Protein AF-A0ABD5B190-F1 (afdb_monomer_lite)

Sequence (189 aa):
MKFKEIFVFFLIGIIVLAGGLYLYSSWKMKQEVQDVTTGSLLFRKVSGFSGSQGRKTYYTAYRVDKIAGDTIFVNPINEVMAVPYSVLEEESYSLLKKEGRKAVITPLASDRAFFEKNISNKEQAEKMFPELKKSPFYYFKGETEKVMKKDLITEQVIRRWTNEPSVNNNFSNTYYPEGNFQSIDAFIK

pLDDT: mean 71.78, std 18.4, range [26.94, 90.25]

Organism: Elizabethkingia miricola (NCBI:txid172045)

Radius of gyration: 19.89 Å; chains: 1; bounding box: 40×36×73 Å

Structure (mmCIF, N/CA/C/O backbone):
data_AF-A0ABD5B190-F1
#
_entry.id   AF-A0ABD5B190-F1
#
loop_
_atom_site.group_PDB
_atom_site.id
_atom_site.type_symbol
_atom_site.label_atom_id
_atom_site.label_alt_id
_atom_site.label_comp_id
_atom_site.label_asym_id
_atom_site.label_entity_id
_atom_site.label_seq_id
_atom_site.pdbx_PDB_ins_code
_atom_site.Cartn_x
_atom_site.Cartn_y
_atom_site.Cartn_z
_atom_site.occupancy
_atom_site.B_iso_or_equiv
_atom_site.auth_seq_id
_atom_site.auth_comp_id
_atom_site.auth_asym_id
_atom_site.auth_atom_id
_atom_site.pdbx_PDB_model_num
ATOM 1 N N . MET A 1 1 ? 2.567 -2.330 52.443 1.00 59.25 1 MET A N 1
ATOM 2 C CA . MET A 1 1 ? 2.408 -3.307 51.345 1.00 59.25 1 MET A CA 1
ATOM 3 C C . MET A 1 1 ? 3.684 -4.115 51.227 1.00 59.25 1 MET A C 1
ATOM 5 O O . MET A 1 1 ? 4.759 -3.528 51.158 1.00 59.25 1 MET A O 1
ATOM 9 N N . LYS A 1 2 ? 3.590 -5.443 51.277 1.00 80.44 2 LYS A N 1
ATOM 10 C CA . LYS A 1 2 ? 4.737 -6.341 51.087 1.00 80.44 2 LYS A CA 1
ATOM 11 C C . LYS A 1 2 ? 5.185 -6.270 49.621 1.00 80.44 2 LYS A C 1
ATOM 13 O O . LYS A 1 2 ? 4.358 -6.105 48.733 1.00 80.44 2 LYS A O 1
ATOM 18 N N . PHE A 1 3 ? 6.479 -6.445 49.348 1.00 78.88 3 PHE A N 1
ATOM 19 C CA . PHE A 1 3 ? 7.051 -6.393 47.988 1.00 78.88 3 PHE A CA 1
ATOM 20 C C . PHE A 1 3 ? 6.298 -7.279 46.970 1.00 78.88 3 PHE A C 1
ATOM 22 O O . PHE A 1 3 ? 6.114 -6.899 45.817 1.00 78.88 3 PHE A O 1
ATOM 29 N N . LYS A 1 4 ? 5.773 -8.425 47.425 1.00 75.88 4 LYS A N 1
ATOM 30 C CA . LYS A 1 4 ? 4.942 -9.339 46.623 1.00 75.88 4 LYS A CA 1
ATOM 31 C C . LYS A 1 4 ? 3.625 -8.710 46.151 1.00 75.88 4 LYS A C 1
ATOM 33 O O . LYS A 1 4 ? 3.206 -8.966 45.032 1.00 75.88 4 LYS A O 1
ATOM 38 N N . GLU A 1 5 ? 2.992 -7.876 46.972 1.00 79.50 5 GLU A N 1
ATOM 39 C CA . GLU A 1 5 ? 1.738 -7.192 46.629 1.00 79.50 5 GLU A CA 1
ATOM 40 C C . GLU A 1 5 ? 1.995 -6.113 45.567 1.00 79.50 5 GLU A C 1
ATOM 42 O O . GLU A 1 5 ? 1.275 -6.052 44.577 1.00 79.50 5 GLU A O 1
ATOM 47 N N . ILE A 1 6 ? 3.076 -5.333 45.710 1.00 82.81 6 ILE A N 1
ATOM 48 C CA . ILE A 1 6 ? 3.499 -4.327 44.714 1.00 82.81 6 ILE A CA 1
ATOM 49 C C . ILE A 1 6 ? 3.755 -4.985 43.352 1.00 82.81 6 ILE A C 1
ATOM 51 O O . ILE A 1 6 ? 3.286 -4.486 42.331 1.00 82.81 6 ILE A O 1
ATOM 55 N N . PHE A 1 7 ? 4.450 -6.126 43.336 1.00 84.56 7 PHE A N 1
ATOM 56 C CA . PHE A 1 7 ? 4.740 -6.861 42.104 1.00 84.56 7 PHE A CA 1
ATOM 57 C C . PHE A 1 7 ? 3.467 -7.366 41.407 1.00 84.56 7 PHE A C 1
ATOM 59 O O . PHE A 1 7 ? 3.339 -7.234 40.191 1.00 84.56 7 PHE A O 1
ATOM 66 N N . VAL A 1 8 ? 2.498 -7.889 42.167 1.00 85.81 8 VAL A N 1
ATOM 67 C CA . VAL A 1 8 ? 1.215 -8.359 41.617 1.00 85.81 8 VAL A CA 1
ATOM 68 C C . VAL A 1 8 ? 0.402 -7.203 41.033 1.00 85.81 8 VAL A C 1
ATOM 70 O O . VAL A 1 8 ? -0.084 -7.318 39.909 1.00 85.81 8 VAL A O 1
ATOM 73 N N . PHE A 1 9 ? 0.296 -6.070 41.736 1.00 85.19 9 PHE A N 1
ATOM 74 C CA . PHE A 1 9 ? -0.402 -4.892 41.206 1.00 85.19 9 PHE A CA 1
ATOM 75 C C . PHE A 1 9 ? 0.269 -4.337 39.945 1.00 85.19 9 PHE A C 1
ATOM 77 O O . PHE A 1 9 ? -0.422 -3.966 38.997 1.00 85.19 9 PHE A O 1
ATOM 84 N N . PHE A 1 10 ? 1.603 -4.335 39.897 1.00 87.06 10 PHE A N 1
ATOM 85 C CA . PHE A 1 10 ? 2.349 -3.907 38.715 1.00 87.06 10 PHE A CA 1
ATOM 86 C C . PHE A 1 10 ? 2.108 -4.836 37.516 1.00 87.06 10 PHE A C 1
ATOM 88 O O . PHE A 1 10 ? 1.855 -4.365 36.408 1.00 87.06 10 PHE A O 1
ATOM 95 N N . LEU A 1 11 ? 2.100 -6.155 37.740 1.00 88.06 11 LEU A N 1
ATOM 96 C CA . LEU A 1 11 ? 1.824 -7.145 36.698 1.00 88.06 11 LEU A CA 1
ATOM 97 C C . LEU A 1 11 ? 0.395 -7.015 36.147 1.00 88.06 11 LEU A C 1
ATOM 99 O O . LEU A 1 11 ? 0.202 -7.026 34.933 1.00 88.06 11 LEU A O 1
ATOM 103 N N . ILE A 1 12 ? -0.599 -6.831 37.024 1.00 86.00 12 ILE A N 1
ATOM 104 C CA . ILE A 1 12 ? -1.992 -6.582 36.619 1.00 86.00 12 ILE A CA 1
ATOM 105 C C . ILE A 1 12 ? -2.084 -5.290 35.799 1.00 86.00 12 ILE A C 1
ATOM 107 O O . ILE A 1 12 ? -2.723 -5.282 34.749 1.00 86.00 12 ILE A O 1
ATOM 111 N N . GLY A 1 13 ? -1.400 -4.224 36.228 1.00 82.06 13 GLY A N 1
ATOM 112 C CA . GLY A 1 13 ? -1.335 -2.963 35.486 1.00 82.06 13 GLY A CA 1
ATOM 113 C C . GLY A 1 13 ? -0.798 -3.137 34.062 1.00 82.06 13 GLY A C 1
ATOM 114 O O . GLY A 1 13 ? -1.397 -2.625 33.117 1.00 82.06 13 GLY A O 1
ATOM 115 N N . ILE A 1 14 ? 0.273 -3.920 33.886 1.00 84.75 14 ILE A N 1
ATOM 116 C CA . ILE A 1 14 ? 0.832 -4.242 32.561 1.00 84.75 14 ILE A CA 1
ATOM 117 C C . ILE A 1 14 ? -0.173 -5.023 31.709 1.00 84.75 14 ILE A C 1
ATOM 119 O O . ILE A 1 14 ? -0.353 -4.696 30.538 1.00 84.75 14 ILE A O 1
ATOM 123 N N . ILE A 1 15 ? -0.841 -6.033 32.277 1.00 81.94 15 ILE A N 1
ATOM 124 C CA . ILE A 1 15 ? -1.815 -6.859 31.545 1.00 81.94 15 ILE A CA 1
ATOM 125 C C . ILE A 1 15 ? -2.997 -6.007 31.066 1.00 81.94 15 ILE A C 1
ATOM 127 O O . ILE A 1 15 ? -3.402 -6.118 29.909 1.00 81.94 15 ILE A O 1
ATOM 131 N N . VAL A 1 16 ? -3.523 -5.127 31.922 1.00 82.56 16 VAL A N 1
ATOM 132 C CA . VAL A 1 16 ? -4.632 -4.227 31.570 1.00 82.56 16 VAL A CA 1
ATOM 133 C C . VAL A 1 16 ? -4.209 -3.227 30.493 1.00 82.56 16 VAL A C 1
ATOM 135 O O . VAL A 1 16 ? -4.951 -3.027 29.533 1.00 82.56 16 VAL A O 1
ATOM 138 N N . LEU A 1 17 ? -3.011 -2.642 30.598 1.00 80.62 17 LEU A N 1
ATOM 139 C CA . LEU A 1 17 ? -2.476 -1.736 29.576 1.00 80.62 17 LEU A CA 1
ATOM 140 C C . LEU A 1 17 ? -2.274 -2.446 28.233 1.00 80.62 17 LEU A C 1
ATOM 142 O O . LEU A 1 17 ? -2.708 -1.938 27.202 1.00 80.62 17 LEU A O 1
ATOM 146 N N . ALA A 1 18 ? -1.665 -3.632 28.239 1.00 74.94 18 ALA A N 1
ATOM 147 C CA . ALA A 1 18 ? -1.437 -4.416 27.029 1.00 74.94 18 ALA A CA 1
ATOM 148 C C . ALA A 1 18 ? -2.760 -4.844 26.371 1.00 74.94 18 ALA A C 1
ATOM 150 O O . ALA A 1 18 ? -2.930 -4.680 25.162 1.00 74.94 18 ALA A O 1
ATOM 151 N N . GLY A 1 19 ? -3.722 -5.327 27.164 1.00 73.94 19 GLY A N 1
ATOM 152 C CA . GLY A 1 19 ? -5.056 -5.690 26.684 1.00 73.94 19 GLY A CA 1
ATOM 153 C C . GLY A 1 19 ? -5.837 -4.488 26.149 1.00 73.94 19 GLY A C 1
ATOM 154 O O . GLY A 1 19 ? -6.443 -4.572 25.082 1.00 73.94 19 GLY A O 1
ATOM 155 N N . GLY A 1 20 ? -5.772 -3.346 26.839 1.00 76.56 20 GLY A N 1
ATOM 156 C CA . GLY A 1 20 ? -6.398 -2.098 26.405 1.00 76.56 20 GLY A CA 1
ATOM 157 C C . GLY A 1 20 ? -5.836 -1.585 25.078 1.00 76.56 20 GLY A C 1
ATOM 158 O O . GLY A 1 20 ? -6.603 -1.229 24.184 1.00 76.56 20 GLY A O 1
ATOM 159 N N . LEU A 1 21 ? -4.509 -1.616 24.907 1.00 74.94 21 LEU A N 1
ATOM 160 C CA . LEU A 1 21 ? -3.848 -1.237 23.653 1.00 74.94 21 LEU A CA 1
ATOM 161 C C . LEU A 1 21 ? -4.237 -2.161 22.492 1.00 74.94 21 LEU A C 1
ATOM 163 O O . LEU A 1 21 ? -4.495 -1.679 21.388 1.00 74.94 21 LEU A O 1
ATOM 167 N N . TYR A 1 22 ? -4.329 -3.470 22.740 1.00 72.62 22 TYR A N 1
ATOM 168 C CA . TYR A 1 22 ? -4.758 -4.438 21.730 1.00 72.62 22 TYR A CA 1
ATOM 169 C C . TYR A 1 22 ? -6.206 -4.197 21.277 1.00 72.62 22 TYR A C 1
ATOM 171 O O . TYR A 1 22 ? -6.480 -4.095 20.078 1.00 72.62 22 TYR A O 1
ATOM 179 N N . LEU A 1 23 ? -7.130 -4.044 22.232 1.00 75.44 23 LEU A N 1
ATOM 180 C CA . LEU A 1 23 ? -8.540 -3.771 21.941 1.00 75.44 23 LEU A CA 1
ATOM 181 C C . LEU A 1 23 ? -8.718 -2.451 21.185 1.00 75.44 23 LEU A C 1
ATOM 183 O O . LEU A 1 23 ? -9.492 -2.396 20.229 1.00 75.44 23 LEU A O 1
ATOM 187 N N . TYR A 1 24 ? -7.968 -1.416 21.569 1.00 75.00 24 TYR A N 1
ATOM 188 C CA . TYR A 1 24 ? -7.973 -0.130 20.879 1.00 75.00 24 TYR A CA 1
ATOM 189 C C . TYR A 1 24 ? -7.482 -0.251 19.430 1.00 75.00 24 TYR A C 1
ATOM 191 O O . TYR A 1 24 ? -8.145 0.245 18.521 1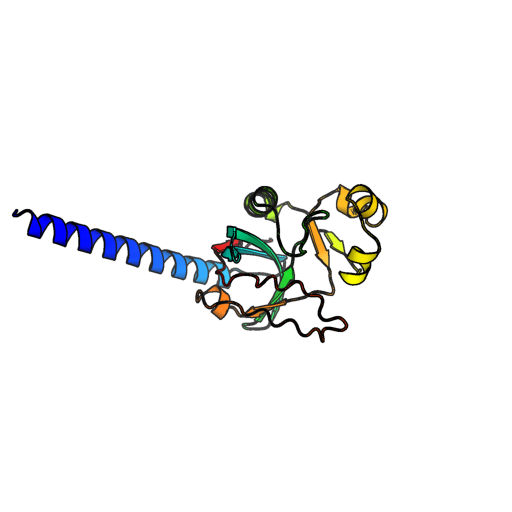.00 75.00 24 TYR A O 1
ATOM 199 N N . SER A 1 25 ? -6.363 -0.948 19.201 1.00 71.44 25 SER A N 1
ATOM 200 C CA . SER A 1 25 ? -5.816 -1.179 17.856 1.00 71.44 25 SER A CA 1
ATOM 201 C C . SER A 1 25 ? -6.820 -1.901 16.950 1.00 71.44 25 SER A C 1
ATOM 203 O O . SER A 1 25 ? -7.119 -1.438 15.847 1.00 71.44 25 SER A O 1
ATOM 205 N N . SER A 1 26 ? -7.421 -2.990 17.445 1.00 72.06 26 SER A N 1
ATOM 206 C CA . SER A 1 26 ? -8.427 -3.751 16.693 1.00 72.06 26 SER A CA 1
ATOM 207 C C . SER A 1 26 ? -9.685 -2.923 16.407 1.00 72.06 26 SER A C 1
ATOM 209 O O . SER A 1 26 ? -10.213 -2.960 15.295 1.00 72.06 26 SER A O 1
ATOM 211 N N . TRP A 1 27 ? -10.163 -2.146 17.385 1.00 80.12 27 TRP A N 1
ATOM 212 C CA . TRP A 1 27 ? -11.310 -1.257 17.201 1.00 80.12 27 TRP A CA 1
ATOM 213 C C . TRP A 1 27 ? -11.034 -0.165 16.161 1.00 80.12 27 TRP A C 1
ATOM 215 O O . TRP A 1 27 ? -11.850 0.034 15.261 1.00 80.12 27 TRP A O 1
ATOM 225 N N . LYS A 1 28 ? -9.866 0.482 16.228 1.00 78.00 28 LYS A N 1
ATOM 226 C CA . LYS A 1 28 ? -9.463 1.510 15.264 1.00 78.00 28 LYS A CA 1
ATOM 227 C C . LYS A 1 28 ? -9.390 0.946 13.847 1.00 78.00 28 LYS A C 1
ATOM 229 O O . LYS A 1 28 ? -9.953 1.533 12.933 1.00 78.00 28 LYS A O 1
ATOM 234 N N . MET A 1 29 ? -8.779 -0.228 13.672 1.00 73.75 29 MET A N 1
ATOM 235 C CA . MET A 1 29 ? -8.701 -0.892 12.368 1.00 73.75 29 MET A CA 1
ATOM 236 C C . MET A 1 29 ? -10.090 -1.245 11.819 1.00 73.75 29 MET A C 1
ATOM 238 O O . MET A 1 29 ? -10.343 -1.071 10.632 1.00 73.75 29 MET A O 1
ATOM 242 N N . LYS A 1 30 ? -11.029 -1.683 12.671 1.00 79.75 30 LYS A N 1
ATOM 243 C CA . LYS A 1 30 ? -12.424 -1.904 12.249 1.00 79.75 30 LYS A CA 1
ATOM 244 C C . LYS A 1 30 ? -13.070 -0.634 11.705 1.00 79.75 30 LYS A C 1
ATOM 246 O O . LYS A 1 30 ? -13.775 -0.728 10.705 1.00 79.75 30 LYS A O 1
ATOM 251 N N . GLN A 1 31 ? -12.837 0.514 12.342 1.00 80.00 31 GLN A N 1
ATOM 252 C CA . GLN A 1 31 ? -13.329 1.795 11.833 1.00 80.00 31 GLN A CA 1
ATOM 253 C C . GLN A 1 31 ? -12.662 2.153 10.503 1.00 80.00 31 GLN A C 1
ATOM 255 O O . GLN A 1 31 ? -13.358 2.392 9.523 1.00 80.00 31 GLN A O 1
ATOM 260 N N . GLU A 1 32 ? -11.331 2.081 10.429 1.00 81.31 32 GLU A N 1
ATOM 261 C CA . GLU A 1 32 ? -10.605 2.417 9.200 1.00 81.31 32 GLU A CA 1
ATOM 262 C C . GLU A 1 32 ? -11.031 1.528 8.016 1.00 81.31 32 GLU A C 1
ATOM 264 O O . GLU A 1 32 ? -11.197 2.034 6.912 1.00 81.31 32 GLU A O 1
ATOM 269 N N . VAL A 1 33 ? -11.279 0.225 8.229 1.00 82.00 33 VAL A N 1
ATOM 270 C CA . VAL A 1 33 ? -11.774 -0.706 7.192 1.00 82.00 33 VAL A CA 1
ATOM 271 C C . VAL A 1 33 ? -13.176 -0.341 6.692 1.00 82.00 33 VAL A C 1
ATOM 273 O O . VAL A 1 33 ? -13.477 -0.568 5.518 1.00 82.00 33 VAL A O 1
ATOM 276 N N . GLN A 1 34 ? -14.045 0.185 7.561 1.00 80.88 34 GLN A N 1
ATOM 277 C CA . GLN A 1 34 ? -15.388 0.627 7.166 1.00 80.88 34 GLN A CA 1
ATOM 278 C C . GLN A 1 34 ? -15.337 1.865 6.268 1.00 80.88 34 GLN A C 1
ATOM 280 O O . GLN A 1 34 ? -16.124 1.955 5.328 1.00 80.88 34 GLN A O 1
ATOM 285 N N . ASP A 1 35 ? -14.372 2.749 6.514 1.00 82.56 35 ASP A N 1
ATOM 286 C CA . ASP A 1 35 ? -14.188 3.992 5.763 1.00 82.56 35 ASP A CA 1
ATOM 287 C C . ASP A 1 35 ? -13.379 3.805 4.461 1.00 82.56 35 ASP A C 1
ATOM 289 O O . ASP A 1 35 ? -13.188 4.755 3.697 1.00 82.56 35 ASP A O 1
ATOM 293 N N . VAL A 1 36 ? -12.911 2.584 4.160 1.00 84.88 36 VAL A N 1
ATOM 294 C CA . VAL A 1 36 ? -12.179 2.294 2.918 1.00 84.88 36 VAL A CA 1
ATOM 295 C C . VAL A 1 36 ? -13.063 2.532 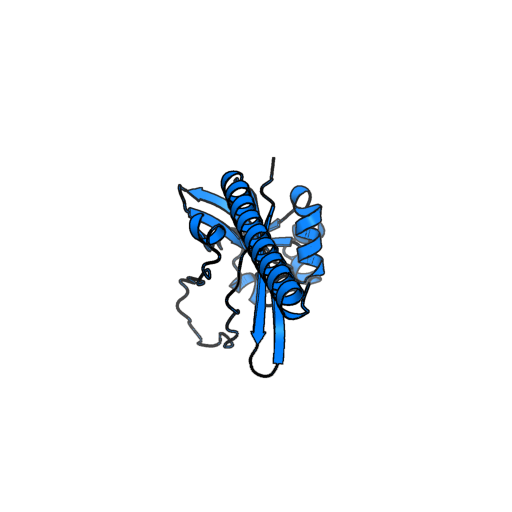1.696 1.00 84.88 36 VAL A C 1
ATOM 297 O O . VAL A 1 36 ? -14.114 1.918 1.514 1.00 84.88 36 VAL A O 1
ATOM 300 N N . THR A 1 37 ? -12.558 3.362 0.791 1.00 87.94 37 THR A N 1
ATOM 301 C CA . THR A 1 37 ? -13.170 3.699 -0.500 1.00 87.94 37 THR A CA 1
ATOM 302 C C . THR A 1 37 ? -12.196 3.458 -1.652 1.00 87.94 37 THR A C 1
ATOM 304 O O . THR A 1 37 ? -10.988 3.307 -1.446 1.00 87.94 37 THR A O 1
ATOM 307 N N . THR A 1 38 ? -12.699 3.423 -2.889 1.00 88.50 38 THR A N 1
ATOM 308 C CA . THR A 1 38 ? -11.843 3.369 -4.082 1.00 88.50 38 THR A CA 1
ATOM 309 C C . THR A 1 38 ? -10.831 4.514 -4.075 1.00 88.50 38 THR A C 1
ATOM 311 O O . THR A 1 38 ? -11.176 5.664 -3.828 1.00 88.50 38 THR A O 1
ATOM 314 N N . GLY A 1 39 ? -9.570 4.190 -4.344 1.00 85.81 39 GLY A N 1
ATOM 315 C CA . GLY A 1 39 ? -8.441 5.107 -4.264 1.00 85.81 39 GLY A CA 1
ATOM 316 C C . GLY A 1 39 ? -7.742 5.138 -2.902 1.00 85.81 39 GLY A C 1
ATOM 317 O O . GLY A 1 39 ? -6.583 5.537 -2.862 1.00 85.81 39 GLY A O 1
ATOM 318 N N . SER A 1 40 ? -8.375 4.670 -1.819 1.00 87.38 40 SER A N 1
ATOM 319 C CA . SER A 1 40 ? -7.752 4.628 -0.483 1.00 87.38 40 SER A CA 1
ATOM 320 C C . SER A 1 40 ? -6.408 3.901 -0.487 1.00 87.38 40 SER A C 1
ATOM 322 O O . SER A 1 40 ? -6.177 3.005 -1.306 1.00 87.38 40 SER A O 1
ATOM 324 N N . LEU A 1 41 ? -5.533 4.258 0.454 1.00 88.62 41 LEU A N 1
ATOM 325 C CA . LEU A 1 41 ? -4.213 3.653 0.580 1.00 88.62 41 LEU A CA 1
ATOM 326 C C . LEU A 1 41 ? -4.161 2.693 1.769 1.00 88.62 41 LEU A C 1
ATOM 328 O O . LEU A 1 41 ? -4.450 3.059 2.909 1.00 88.62 41 LEU A O 1
ATOM 332 N N . LEU A 1 42 ? -3.767 1.450 1.503 1.00 86.44 42 LEU A N 1
ATOM 333 C CA . LEU A 1 42 ? -3.545 0.442 2.535 1.00 86.44 42 LEU A CA 1
ATOM 334 C C . LEU A 1 42 ? -2.051 0.330 2.811 1.00 86.44 42 LEU A C 1
ATOM 336 O O . LEU A 1 42 ? -1.263 0.171 1.879 1.00 86.44 42 LEU A O 1
ATOM 340 N N . PHE A 1 43 ? -1.665 0.352 4.084 1.00 84.88 43 PHE A N 1
ATOM 341 C CA . PHE A 1 43 ? -0.266 0.298 4.486 1.00 84.88 43 PHE A CA 1
ATOM 342 C C . PHE A 1 43 ? 0.014 -0.926 5.353 1.00 84.88 43 PHE A C 1
ATOM 344 O O . PHE A 1 43 ? -0.634 -1.181 6.375 1.00 84.88 43 PHE A O 1
ATOM 351 N N . ARG A 1 44 ? 1.034 -1.685 4.960 1.00 78.75 44 ARG A N 1
ATOM 352 C CA . ARG A 1 44 ? 1.431 -2.909 5.647 1.00 78.75 44 ARG A CA 1
ATOM 353 C C . ARG A 1 44 ? 2.914 -2.865 5.978 1.00 78.75 44 ARG A C 1
ATOM 355 O O . ARG A 1 44 ? 3.751 -2.636 5.106 1.00 78.75 44 ARG A O 1
ATOM 362 N N . LYS A 1 45 ? 3.215 -3.125 7.252 1.00 76.75 45 LYS A N 1
ATOM 363 C CA . LYS A 1 45 ? 4.568 -3.214 7.800 1.00 76.75 45 LYS A CA 1
ATOM 364 C C . LYS A 1 45 ? 4.7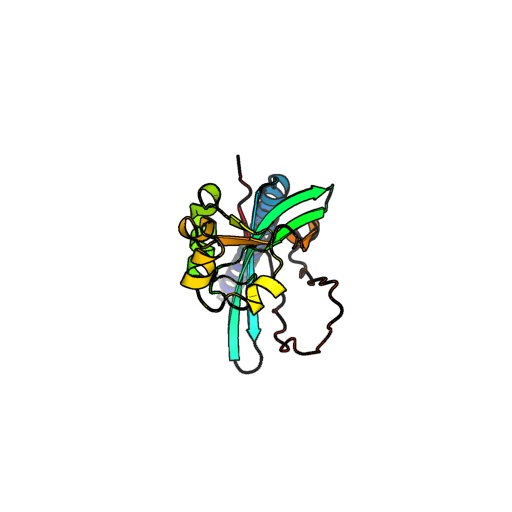58 -4.608 8.376 1.00 76.75 45 LYS A C 1
ATOM 366 O O . LYS A 1 45 ? 4.062 -5.001 9.310 1.00 76.75 45 LYS A O 1
ATOM 371 N N . VAL A 1 46 ? 5.721 -5.335 7.829 1.00 68.50 46 VAL A N 1
ATOM 372 C CA . VAL A 1 46 ? 6.014 -6.711 8.214 1.00 68.50 46 VAL A CA 1
ATOM 373 C C . VAL A 1 46 ? 7.436 -6.800 8.734 1.00 68.50 46 VAL A C 1
ATOM 375 O O . VAL A 1 46 ? 8.381 -6.590 7.986 1.00 68.50 46 VAL A O 1
ATOM 378 N N . SER A 1 47 ? 7.604 -7.125 10.012 1.00 64.19 47 SER A N 1
ATOM 379 C CA . SER A 1 47 ? 8.924 -7.374 10.592 1.00 64.19 47 SER A CA 1
ATOM 380 C C . SER A 1 47 ? 9.111 -8.872 10.797 1.00 64.19 47 SER A C 1
ATOM 382 O O . SER A 1 47 ? 8.402 -9.462 11.606 1.00 64.19 47 SER A O 1
ATOM 384 N N . GLY A 1 48 ? 10.090 -9.468 10.119 1.00 56.03 48 GLY A N 1
ATOM 385 C CA . GLY A 1 48 ? 10.425 -10.886 10.256 1.00 56.03 48 GLY A CA 1
ATOM 386 C C . GLY A 1 48 ? 11.928 -11.133 10.299 1.00 56.03 48 GLY A C 1
ATOM 387 O O . GLY A 1 48 ? 12.726 -10.200 10.248 1.00 56.03 48 GLY A O 1
ATOM 388 N N . PHE A 1 49 ? 12.320 -12.396 10.413 1.00 48.91 49 PHE A N 1
ATOM 389 C CA . PHE A 1 49 ? 13.720 -12.817 10.350 1.00 48.91 49 PHE A CA 1
ATOM 390 C C . PHE A 1 49 ? 14.022 -13.323 8.939 1.00 48.91 49 PHE A C 1
ATOM 392 O O . PHE A 1 49 ? 13.279 -14.162 8.429 1.00 48.91 49 PHE A O 1
ATOM 399 N N . SER A 1 50 ? 15.080 -12.822 8.294 1.00 50.44 50 SER A N 1
ATOM 400 C CA . SER A 1 50 ? 15.495 -13.314 6.974 1.00 50.44 50 SER A CA 1
ATOM 401 C C . SER A 1 50 ? 16.696 -14.255 7.111 1.00 50.44 50 SER A C 1
ATOM 403 O O . SER A 1 50 ? 17.849 -13.838 6.990 1.00 50.44 50 SER A O 1
ATOM 405 N N . GLY A 1 51 ? 16.431 -15.538 7.366 1.00 57.69 51 GLY A N 1
ATOM 406 C CA . GLY A 1 51 ? 17.475 -16.565 7.459 1.00 57.69 51 GLY A CA 1
ATOM 407 C C . GLY A 1 51 ? 18.553 -16.248 8.507 1.00 57.69 51 GLY A C 1
ATOM 408 O O . GLY A 1 51 ? 18.234 -15.934 9.650 1.00 57.69 51 GLY A O 1
ATOM 409 N N . SER A 1 52 ? 19.830 -16.342 8.111 1.00 47.81 52 SER A N 1
ATOM 410 C CA . SER A 1 52 ? 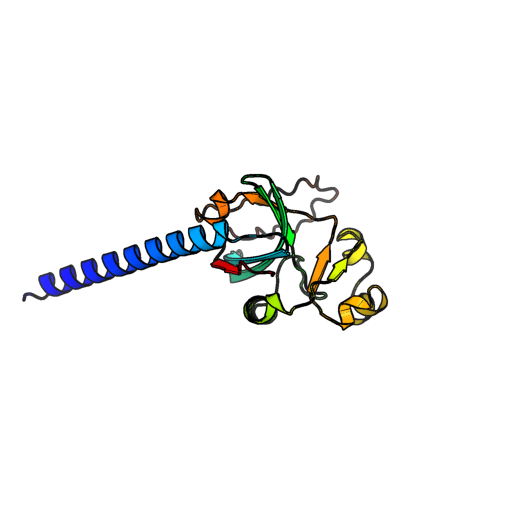21.014 -16.057 8.945 1.00 47.81 52 SER A CA 1
ATOM 411 C C . SER A 1 52 ? 21.297 -14.564 9.158 1.00 47.81 52 SER A C 1
ATOM 413 O O . SER A 1 52 ? 22.208 -14.216 9.909 1.00 47.81 52 SER A O 1
ATOM 415 N N . GLN A 1 53 ? 20.537 -13.678 8.513 1.00 52.09 53 GLN A N 1
ATOM 416 C CA . GLN A 1 53 ? 20.625 -12.237 8.714 1.00 52.09 53 GLN A CA 1
ATOM 417 C C . GLN A 1 53 ? 19.480 -11.769 9.613 1.00 52.09 53 GLN A C 1
ATOM 419 O O . GLN A 1 53 ? 18.388 -12.334 9.600 1.00 52.09 53 GLN A O 1
ATOM 424 N N . GLY A 1 54 ? 19.774 -10.770 10.446 1.00 57.34 54 GLY A N 1
ATOM 425 C CA . GLY A 1 54 ? 18.911 -10.311 11.531 1.00 57.34 54 GLY A CA 1
ATOM 426 C C . GLY A 1 54 ? 17.504 -9.869 11.114 1.00 57.34 54 GLY A C 1
ATOM 427 O O . GLY A 1 54 ? 17.067 -9.977 9.970 1.00 57.34 54 GLY A O 1
ATOM 428 N N . ARG A 1 55 ? 16.754 -9.358 12.092 1.00 62.16 55 ARG A N 1
ATOM 429 C CA . ARG A 1 55 ? 15.372 -8.914 11.893 1.00 62.16 55 ARG A CA 1
ATOM 430 C C . ARG A 1 55 ? 15.297 -7.858 10.781 1.00 62.16 55 ARG A C 1
ATOM 432 O O . ARG A 1 55 ? 15.866 -6.779 10.924 1.00 62.16 55 ARG A O 1
ATOM 439 N N . LYS A 1 56 ? 14.560 -8.152 9.710 1.00 68.44 56 LYS A N 1
ATOM 440 C CA . LYS A 1 56 ? 14.313 -7.246 8.584 1.00 68.44 56 LYS A CA 1
ATOM 441 C C . LYS A 1 56 ? 12.852 -6.816 8.574 1.00 68.44 56 LYS A C 1
ATOM 443 O O . LYS A 1 56 ? 11.945 -7.614 8.814 1.00 68.44 56 LYS A O 1
ATOM 448 N N . THR A 1 57 ? 12.634 -5.534 8.312 1.00 72.50 57 THR A N 1
ATOM 449 C CA . THR A 1 57 ? 11.297 -4.960 8.184 1.00 72.50 57 THR A CA 1
ATOM 450 C C . THR A 1 57 ? 11.024 -4.622 6.729 1.00 72.50 57 THR A C 1
ATOM 452 O O . THR A 1 57 ? 11.860 -4.024 6.061 1.00 72.50 57 THR A O 1
ATOM 455 N N . TYR A 1 58 ? 9.852 -5.024 6.257 1.00 74.56 58 TYR A N 1
ATOM 456 C CA . TYR A 1 58 ? 9.352 -4.792 4.915 1.00 74.56 58 TYR A CA 1
ATOM 457 C C . TYR A 1 58 ? 8.161 -3.846 4.993 1.00 74.56 58 TYR A C 1
ATOM 459 O O . TYR A 1 58 ? 7.223 -4.070 5.765 1.00 74.56 58 TYR A O 1
ATOM 467 N N . TYR A 1 59 ? 8.203 -2.804 4.175 1.00 82.12 59 TYR A N 1
ATOM 468 C CA . TYR A 1 59 ? 7.154 -1.805 4.061 1.00 82.12 59 TYR A CA 1
ATOM 469 C C . TYR A 1 59 ? 6.483 -1.965 2.705 1.00 82.12 59 TYR A C 1
ATOM 471 O O . TYR A 1 59 ? 7.158 -2.035 1.686 1.00 82.12 59 TYR A O 1
ATOM 479 N N . THR A 1 60 ? 5.159 -2.057 2.686 1.00 84.62 60 THR A N 1
ATOM 480 C CA . THR A 1 60 ? 4.382 -2.192 1.449 1.00 84.62 60 THR A CA 1
ATOM 481 C C . THR A 1 60 ? 3.177 -1.263 1.522 1.00 84.62 60 THR A C 1
ATOM 483 O O . THR A 1 60 ? 2.589 -1.088 2.596 1.00 84.62 60 THR A O 1
ATOM 486 N N . ALA A 1 61 ? 2.820 -0.655 0.397 1.00 88.44 61 ALA A N 1
ATOM 487 C CA . ALA A 1 61 ? 1.634 0.180 0.274 1.00 88.44 61 ALA A CA 1
ATOM 488 C C . ALA A 1 61 ? 0.813 -0.273 -0.934 1.00 88.44 61 ALA A C 1
ATOM 490 O O . ALA A 1 61 ? 1.366 -0.731 -1.934 1.00 88.44 61 ALA A O 1
ATOM 491 N N . TYR A 1 62 ? -0.504 -0.136 -0.839 1.00 88.00 62 TYR A N 1
ATOM 492 C CA . TYR A 1 62 ? -1.430 -0.523 -1.895 1.00 88.00 62 TYR A CA 1
ATOM 493 C C . TYR A 1 62 ? -2.451 0.578 -2.127 1.00 88.00 62 TYR A C 1
ATOM 495 O O . TYR A 1 62 ? -2.884 1.228 -1.179 1.00 88.00 62 TYR A O 1
ATOM 503 N N . ARG A 1 63 ? -2.885 0.739 -3.374 1.00 90.25 63 ARG A N 1
ATOM 504 C CA . ARG A 1 63 ? -4.019 1.585 -3.745 1.00 90.25 63 ARG A CA 1
ATOM 505 C C . ARG A 1 63 ? -5.251 0.712 -3.952 1.00 90.25 63 ARG A C 1
ATOM 507 O O . ARG A 1 63 ? -5.184 -0.270 -4.684 1.00 90.25 63 ARG A O 1
ATOM 514 N N . VAL A 1 64 ? -6.379 1.074 -3.351 1.00 89.69 64 VAL A N 1
ATOM 515 C CA . VAL A 1 64 ? -7.655 0.386 -3.577 1.00 89.69 64 VAL A CA 1
ATOM 516 C C . VAL A 1 64 ? -8.171 0.711 -4.976 1.00 89.69 64 VAL A C 1
ATOM 518 O O . VAL A 1 64 ? -8.388 1.873 -5.310 1.00 89.69 64 VAL A O 1
ATOM 521 N N . ASP A 1 65 ? -8.383 -0.317 -5.789 1.00 88.88 65 ASP A N 1
ATOM 522 C CA . ASP A 1 65 ? -8.919 -0.193 -7.146 1.00 88.88 65 ASP A CA 1
ATOM 523 C C . ASP A 1 65 ? -10.443 -0.322 -7.165 1.00 88.88 65 ASP A C 1
ATOM 525 O O . ASP A 1 65 ? -11.157 0.513 -7.717 1.00 88.88 65 ASP A O 1
ATOM 529 N N . LYS A 1 66 ? -10.959 -1.361 -6.504 1.00 89.31 66 LYS A N 1
ATOM 530 C CA . LYS A 1 66 ? -12.398 -1.607 -6.394 1.00 89.31 66 LYS A CA 1
ATOM 531 C C . LYS A 1 66 ? -12.737 -2.372 -5.124 1.00 89.31 66 LYS A C 1
ATOM 533 O O . LYS A 1 66 ? -11.914 -3.094 -4.564 1.00 89.31 66 LYS A O 1
ATOM 538 N N . ILE A 1 67 ? -13.987 -2.253 -4.697 1.00 87.19 67 ILE A N 1
ATOM 539 C CA . ILE A 1 67 ? -14.529 -2.966 -3.540 1.00 87.19 67 ILE A CA 1
ATOM 540 C C . ILE A 1 67 ? -15.767 -3.724 -4.010 1.00 87.19 67 ILE A C 1
ATOM 542 O O . ILE A 1 67 ? -16.668 -3.129 -4.598 1.00 87.19 67 ILE A O 1
ATOM 546 N N . ALA A 1 68 ? -15.809 -5.033 -3.767 1.00 87.25 68 ALA A N 1
ATOM 547 C CA . ALA A 1 68 ? -16.956 -5.882 -4.075 1.00 87.25 68 ALA A CA 1
ATOM 548 C C . ALA A 1 68 ? -17.331 -6.692 -2.828 1.00 87.25 68 ALA A C 1
ATOM 550 O O . ALA A 1 68 ? -16.675 -7.678 -2.489 1.00 87.25 68 ALA A O 1
ATOM 551 N N . GLY A 1 69 ? -18.372 -6.241 -2.122 1.00 87.75 69 GLY A N 1
ATOM 552 C CA . GLY A 1 69 ? -18.782 -6.816 -0.839 1.00 87.75 69 GLY A CA 1
ATOM 553 C C . GLY A 1 69 ? -17.667 -6.728 0.209 1.00 87.75 69 GLY A C 1
ATOM 554 O O . GLY A 1 69 ? -17.242 -5.633 0.596 1.00 87.75 69 GLY A O 1
ATOM 555 N N . ASP A 1 70 ? -17.187 -7.895 0.642 1.00 83.50 70 ASP A N 1
ATOM 556 C CA . ASP A 1 70 ? -16.110 -8.037 1.630 1.00 83.50 70 ASP A CA 1
ATOM 557 C C . ASP A 1 70 ? -14.712 -8.146 1.016 1.00 83.50 70 ASP A C 1
ATOM 559 O O . ASP A 1 70 ? -13.720 -8.197 1.747 1.00 83.50 70 ASP A O 1
ATOM 563 N N . THR A 1 71 ? -14.609 -8.177 -0.313 1.00 82.62 71 THR A N 1
ATOM 564 C CA . THR A 1 71 ? -13.330 -8.242 -1.022 1.00 82.62 71 THR A CA 1
ATOM 565 C C . THR A 1 71 ? -12.918 -6.855 -1.501 1.00 82.62 71 THR A C 1
ATOM 567 O O . THR A 1 71 ? -13.646 -6.184 -2.236 1.00 82.62 71 THR A O 1
ATOM 570 N N . ILE A 1 72 ? -11.715 -6.444 -1.116 1.00 84.56 72 ILE A N 1
ATOM 571 C CA . ILE A 1 72 ? -11.038 -5.237 -1.576 1.00 84.56 72 ILE A CA 1
ATOM 572 C C . ILE A 1 72 ? -9.983 -5.665 -2.594 1.00 84.56 72 ILE A C 1
ATOM 574 O O . ILE A 1 72 ? -9.152 -6.535 -2.335 1.00 84.56 72 ILE A O 1
ATOM 578 N N . PHE A 1 73 ? -10.035 -5.061 -3.768 1.00 86.50 73 PHE A N 1
ATOM 579 C CA . PHE A 1 73 ? -9.076 -5.260 -4.838 1.00 86.50 73 PHE A CA 1
ATOM 580 C C . PHE A 1 73 ? -8.076 -4.117 -4.798 1.00 86.50 73 PHE A C 1
ATOM 582 O O . PHE A 1 73 ? -8.475 -2.950 -4.787 1.00 86.50 73 PHE A O 1
ATOM 589 N N . VAL A 1 74 ? -6.792 -4.447 -4.748 1.00 86.31 74 VAL A N 1
ATOM 590 C CA . VAL A 1 74 ? -5.738 -3.470 -4.495 1.00 86.31 74 VAL A CA 1
ATOM 591 C C . VAL A 1 74 ? -4.599 -3.619 -5.488 1.00 86.31 74 VAL A C 1
ATOM 593 O O . VAL A 1 74 ? -4.220 -4.733 -5.830 1.00 86.31 74 VAL A O 1
ATOM 596 N N . ASN A 1 75 ? -4.029 -2.509 -5.942 1.00 88.75 75 ASN A N 1
ATOM 597 C CA . ASN A 1 75 ? -2.802 -2.520 -6.726 1.00 88.75 75 ASN A CA 1
ATOM 598 C C . ASN A 1 75 ? -1.613 -2.212 -5.808 1.00 88.75 75 ASN A C 1
ATOM 600 O O . ASN A 1 75 ? -1.663 -1.211 -5.082 1.00 88.75 75 ASN A O 1
ATOM 604 N N . PRO A 1 76 ? -0.540 -3.014 -5.837 1.00 87.69 76 PRO A N 1
ATOM 605 C CA . PRO A 1 76 ? 0.695 -2.665 -5.152 1.00 87.69 76 PRO A CA 1
ATOM 606 C C . PRO A 1 76 ? 1.271 -1.354 -5.690 1.00 87.69 76 PRO A C 1
ATOM 608 O O . PRO A 1 76 ? 1.338 -1.144 -6.904 1.00 87.69 76 PRO A O 1
ATOM 611 N N . ILE A 1 77 ? 1.693 -0.481 -4.780 1.00 88.81 77 ILE A N 1
ATOM 612 C CA . ILE A 1 77 ? 2.414 0.743 -5.119 1.00 88.81 77 ILE A CA 1
ATOM 613 C C . ILE A 1 77 ? 3.900 0.414 -5.159 1.00 88.81 77 ILE A C 1
ATOM 615 O O . ILE A 1 77 ? 4.451 -0.168 -4.224 1.00 88.81 77 ILE A O 1
ATOM 619 N N . ASN A 1 78 ? 4.534 0.808 -6.252 1.00 86.50 78 ASN A N 1
ATOM 620 C CA . ASN A 1 78 ? 5.939 0.589 -6.526 1.00 86.50 78 ASN A CA 1
ATOM 621 C C . ASN A 1 78 ? 6.685 1.920 -6.578 1.00 86.50 78 ASN A C 1
ATOM 623 O O . ASN A 1 78 ? 6.116 2.970 -6.887 1.00 86.50 78 ASN A O 1
ATOM 627 N N . GLU A 1 79 ? 7.985 1.829 -6.336 1.00 83.94 79 GLU A N 1
ATOM 628 C CA . GLU A 1 79 ? 8.951 2.884 -6.592 1.00 83.94 79 GLU A CA 1
ATOM 629 C C . GLU A 1 79 ? 9.900 2.425 -7.702 1.00 83.94 79 GLU A C 1
ATOM 631 O O . GLU A 1 79 ? 10.175 1.235 -7.854 1.00 83.94 79 GLU A O 1
ATOM 636 N N . VAL A 1 80 ? 10.372 3.363 -8.524 1.00 70.06 80 VAL A N 1
ATOM 637 C CA . VAL A 1 80 ? 11.114 3.067 -9.765 1.00 70.06 80 VAL A CA 1
ATOM 638 C C . VAL A 1 80 ? 12.384 2.243 -9.527 1.00 70.06 80 VAL A C 1
ATOM 640 O O . VAL A 1 80 ? 12.791 1.495 -10.411 1.00 7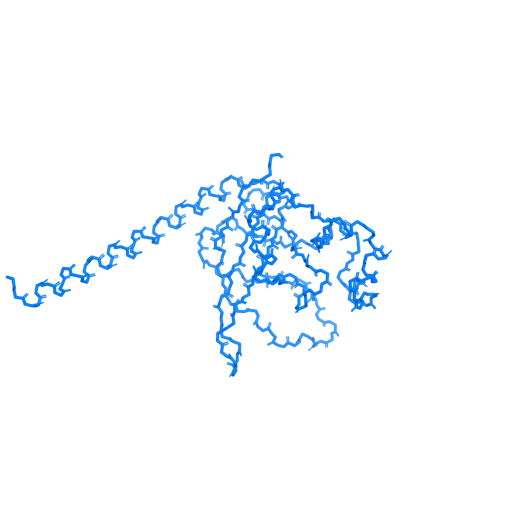0.06 80 VAL A O 1
ATOM 643 N N . MET A 1 81 ? 12.975 2.340 -8.335 1.00 66.69 81 MET A N 1
ATOM 644 C CA . MET A 1 81 ? 14.248 1.699 -7.988 1.00 66.69 81 MET A CA 1
ATOM 645 C C . MET A 1 81 ? 14.141 0.662 -6.859 1.00 66.69 81 MET A C 1
ATOM 647 O O . MET A 1 81 ? 15.142 0.031 -6.524 1.00 66.69 81 MET A O 1
ATOM 651 N N . ALA A 1 82 ? 12.957 0.460 -6.271 1.00 61.09 82 ALA A N 1
ATOM 652 C CA . ALA A 1 82 ? 12.799 -0.465 -5.155 1.00 61.09 82 ALA A CA 1
ATOM 653 C C . ALA A 1 82 ? 12.563 -1.892 -5.673 1.00 61.09 82 ALA A C 1
ATOM 655 O O . ALA A 1 82 ? 11.456 -2.265 -6.064 1.00 61.09 82 ALA A O 1
ATOM 656 N N . VAL A 1 83 ? 13.632 -2.692 -5.682 1.00 55.50 83 VAL A N 1
ATOM 657 C CA . VAL A 1 83 ? 13.570 -4.136 -5.940 1.00 55.50 83 VAL A CA 1
ATOM 658 C C . VAL A 1 83 ? 13.663 -4.881 -4.598 1.00 55.50 83 VAL A C 1
ATOM 660 O O . VAL A 1 83 ? 14.590 -4.622 -3.826 1.00 55.50 83 VAL A O 1
ATOM 663 N N . PRO A 1 84 ? 12.759 -5.834 -4.295 1.00 58.47 84 PRO A N 1
ATOM 664 C CA . PRO A 1 84 ? 11.672 -6.321 -5.146 1.00 58.47 84 PRO A CA 1
ATOM 665 C C . PRO A 1 84 ? 10.477 -5.358 -5.212 1.00 58.47 84 PRO A C 1
ATOM 667 O O . PRO A 1 84 ? 10.139 -4.714 -4.219 1.00 58.47 84 PRO A O 1
ATOM 670 N N . TYR A 1 85 ? 9.794 -5.336 -6.364 1.00 65.88 85 TYR A N 1
ATOM 671 C CA . TYR A 1 85 ? 8.554 -4.578 -6.545 1.00 65.88 85 TYR A CA 1
ATOM 672 C C . TYR A 1 85 ? 7.536 -4.924 -5.453 1.00 65.88 85 TYR A C 1
ATOM 674 O O . TYR A 1 85 ? 7.479 -6.050 -4.947 1.00 65.88 85 TYR A O 1
ATOM 682 N N . SER A 1 86 ? 6.698 -3.946 -5.119 1.00 68.88 86 SER A N 1
ATOM 683 C CA . SER A 1 86 ? 5.742 -3.952 -4.007 1.00 68.88 86 SER A CA 1
ATOM 684 C C . SER A 1 86 ? 6.358 -3.754 -2.619 1.00 68.88 86 SER A C 1
ATOM 686 O O . SER A 1 86 ? 5.604 -3.695 -1.649 1.00 68.88 86 SER A O 1
ATOM 688 N N . VAL A 1 87 ? 7.686 -3.627 -2.504 1.00 75.62 87 VAL A N 1
ATOM 689 C CA . VAL A 1 87 ? 8.372 -3.192 -1.279 1.00 75.62 87 VAL A CA 1
ATOM 690 C C . VAL A 1 87 ? 8.855 -1.758 -1.459 1.00 75.62 87 VAL A C 1
ATOM 692 O O . VAL A 1 87 ? 9.401 -1.406 -2.498 1.00 75.62 87 VAL A O 1
ATOM 695 N N . LEU A 1 88 ? 8.641 -0.935 -0.440 1.00 79.12 88 LEU A N 1
ATOM 696 C CA . LEU A 1 88 ? 9.065 0.457 -0.391 1.00 79.12 88 LEU A CA 1
ATOM 697 C C . LEU A 1 88 ? 10.195 0.634 0.619 1.00 79.12 88 LEU A C 1
ATOM 699 O O . LEU A 1 88 ? 10.268 -0.080 1.626 1.00 79.12 88 LEU A O 1
ATOM 703 N N . GLU A 1 89 ? 11.035 1.635 0.378 1.00 84.75 89 GLU A N 1
ATOM 704 C CA . GLU A 1 89 ? 11.926 2.158 1.409 1.00 84.75 89 GLU A CA 1
ATOM 705 C C . GLU A 1 89 ? 11.110 2.788 2.547 1.00 84.75 89 GLU A C 1
ATOM 707 O O . GLU A 1 89 ? 9.982 3.252 2.354 1.00 84.75 89 GLU A O 1
ATOM 712 N N . GLU A 1 90 ? 11.662 2.799 3.762 1.00 85.50 90 GLU A N 1
ATOM 713 C CA . GLU A 1 90 ? 10.964 3.337 4.938 1.00 85.50 90 GLU A CA 1
ATOM 714 C C . GLU A 1 90 ? 10.618 4.824 4.772 1.00 85.50 90 GLU A C 1
ATOM 716 O O . GLU A 1 90 ? 9.542 5.264 5.189 1.00 85.50 90 GLU A O 1
ATOM 721 N N . GLU A 1 91 ? 11.500 5.582 4.120 1.00 85.50 91 GLU A N 1
ATOM 722 C CA . GLU A 1 91 ? 11.301 6.998 3.810 1.00 85.50 91 GLU A CA 1
ATOM 723 C C . GLU A 1 91 ? 10.129 7.189 2.844 1.00 85.50 91 GLU A C 1
ATOM 725 O O . GLU A 1 91 ? 9.188 7.923 3.153 1.00 85.50 91 GLU A O 1
ATOM 730 N N . SER A 1 92 ? 10.119 6.449 1.733 1.00 86.31 92 SER A N 1
ATOM 731 C CA . SER A 1 92 ? 9.037 6.438 0.742 1.00 86.31 92 SER A CA 1
ATOM 732 C C . SER A 1 92 ? 7.695 6.008 1.336 1.00 86.31 92 SER A C 1
ATOM 734 O O . SER A 1 92 ? 6.661 6.632 1.085 1.00 86.31 92 SER A O 1
ATOM 736 N N . TYR A 1 93 ? 7.698 4.976 2.182 1.00 86.31 93 TYR A N 1
ATOM 737 C CA . TYR A 1 93 ? 6.512 4.536 2.915 1.00 86.31 93 TYR A CA 1
ATOM 738 C C . TYR A 1 93 ? 5.989 5.628 3.857 1.00 86.31 93 TYR A C 1
ATOM 740 O O . TYR A 1 93 ? 4.787 5.898 3.896 1.00 86.31 93 TYR A O 1
ATOM 748 N N . SER A 1 94 ? 6.885 6.276 4.603 1.00 86.31 94 SER A N 1
ATOM 749 C CA . SER A 1 94 ? 6.530 7.352 5.534 1.00 86.31 94 SER A CA 1
ATOM 750 C C . SER A 1 94 ? 6.003 8.583 4.798 1.00 86.31 94 SER A C 1
ATOM 752 O O . SER A 1 94 ? 5.031 9.195 5.246 1.00 86.31 94 SER A O 1
ATOM 754 N N . LEU A 1 95 ? 6.588 8.906 3.643 1.00 86.38 95 LEU A N 1
ATOM 755 C CA . LEU A 1 95 ? 6.128 9.971 2.762 1.00 86.38 95 LEU A CA 1
ATOM 756 C C . LEU A 1 95 ? 4.717 9.682 2.244 1.00 86.38 95 LEU A C 1
ATOM 758 O O . LEU A 1 95 ? 3.834 10.521 2.405 1.00 86.38 95 LEU A O 1
ATOM 762 N N . LEU A 1 96 ? 4.464 8.483 1.708 1.00 85.75 96 LEU A N 1
ATOM 763 C CA . LEU A 1 96 ? 3.125 8.084 1.261 1.00 85.75 96 LEU A CA 1
ATOM 764 C C . LEU A 1 96 ? 2.108 8.088 2.403 1.00 85.75 96 LEU A C 1
ATOM 766 O O . LEU A 1 96 ? 0.969 8.492 2.201 1.00 85.75 96 LEU A O 1
ATOM 770 N N . LYS A 1 97 ? 2.498 7.687 3.613 1.00 84.94 97 LYS A N 1
ATOM 771 C CA . LYS A 1 97 ? 1.598 7.719 4.771 1.00 84.94 97 LYS A CA 1
ATOM 772 C C . LYS A 1 97 ? 1.276 9.143 5.239 1.00 84.94 97 LYS A C 1
ATOM 774 O O . LYS A 1 97 ? 0.210 9.376 5.794 1.00 84.94 97 LYS A O 1
ATOM 779 N N . LYS A 1 98 ? 2.185 10.102 5.045 1.00 83.75 98 LYS A N 1
ATOM 780 C CA . LYS A 1 98 ? 1.987 11.505 5.447 1.00 83.75 98 LYS A CA 1
ATOM 781 C C . LYS A 1 98 ? 1.291 12.333 4.364 1.00 83.75 98 LYS A C 1
ATOM 783 O O . LYS A 1 98 ? 0.469 13.194 4.671 1.00 83.75 98 LYS A O 1
ATOM 788 N N . GLU A 1 99 ? 1.644 12.096 3.105 1.00 81.06 99 GLU A N 1
ATOM 789 C CA . GLU A 1 99 ? 1.284 12.936 1.959 1.00 81.06 99 GLU A CA 1
ATOM 790 C C . GLU A 1 99 ? 0.470 12.193 0.896 1.00 81.06 99 GLU A C 1
ATOM 792 O O . GLU A 1 99 ? 0.127 12.783 -0.125 1.00 81.06 99 GLU A O 1
ATOM 797 N N . GLY A 1 100 ? 0.097 10.932 1.131 1.00 71.31 100 GLY A N 1
ATOM 798 C CA . GLY A 1 100 ? -0.573 10.054 0.165 1.00 71.31 100 GLY A CA 1
ATOM 799 C C . GLY A 1 100 ? -1.826 10.643 -0.477 1.00 71.31 100 GLY A C 1
ATOM 800 O O . GLY A 1 100 ? -2.089 10.392 -1.646 1.00 71.31 100 GLY A O 1
ATOM 801 N N . ARG A 1 101 ? -2.544 11.520 0.238 1.00 67.94 101 ARG A N 1
ATOM 802 C CA . ARG A 1 101 ? -3.703 12.263 -0.296 1.00 67.94 101 ARG A CA 1
ATOM 803 C C . ARG A 1 101 ? -3.358 13.216 -1.444 1.00 67.94 101 ARG A C 1
ATOM 805 O O . ARG A 1 101 ? -4.229 13.569 -2.229 1.00 67.94 101 ARG A O 1
ATOM 812 N N . LYS A 1 102 ? -2.117 13.695 -1.491 1.00 74.19 102 LYS A N 1
ATOM 813 C CA . LYS A 1 102 ? -1.582 14.598 -2.520 1.00 74.19 102 LYS A CA 1
ATOM 814 C C . LYS A 1 102 ? -0.596 13.888 -3.446 1.00 74.19 102 LYS A C 1
ATOM 816 O O . LYS A 1 102 ? -0.259 14.432 -4.494 1.00 74.19 102 LYS A O 1
ATOM 821 N N . ALA A 1 103 ? -0.123 12.703 -3.058 1.00 76.75 103 ALA A N 1
ATOM 822 C CA . ALA A 1 103 ? 0.794 11.915 -3.858 1.00 76.75 103 ALA A CA 1
ATOM 823 C C . ALA A 1 103 ? 0.101 11.469 -5.150 1.00 76.75 103 ALA A C 1
ATOM 825 O O . ALA A 1 103 ? -0.927 10.792 -5.136 1.00 76.75 103 ALA A O 1
ATOM 826 N N . VAL A 1 104 ? 0.682 11.839 -6.287 1.00 83.25 104 VAL A N 1
ATOM 827 C CA . VAL A 1 104 ? 0.246 11.327 -7.586 1.00 83.25 104 VAL A CA 1
ATOM 828 C C . VAL A 1 104 ? 0.813 9.922 -7.729 1.00 83.25 104 VAL A C 1
ATOM 830 O O . VAL A 1 104 ? 2.027 9.753 -7.732 1.00 83.25 104 VAL A O 1
ATOM 833 N N . ILE A 1 105 ? -0.039 8.906 -7.827 1.00 88.38 105 ILE A N 1
ATOM 834 C CA . ILE A 1 105 ? 0.407 7.530 -8.068 1.00 88.38 105 ILE A CA 1
ATOM 835 C C . ILE A 1 105 ? 0.081 7.190 -9.518 1.00 88.38 105 ILE A C 1
ATOM 837 O O . ILE A 1 105 ? -1.085 7.037 -9.891 1.00 88.38 105 ILE A O 1
ATOM 841 N N . THR A 1 106 ? 1.125 7.116 -10.335 1.00 89.44 106 THR A N 1
ATOM 842 C CA . THR A 1 106 ? 1.015 7.004 -11.789 1.00 89.44 106 THR A CA 1
ATOM 843 C C . THR A 1 106 ? 0.537 5.609 -12.197 1.00 89.44 106 THR A C 1
ATOM 845 O O . THR A 1 106 ? 1.137 4.613 -11.790 1.00 89.44 106 THR A O 1
ATOM 848 N N . PRO A 1 107 ? -0.521 5.488 -13.011 1.00 89.81 107 PRO A N 1
ATOM 849 C CA . PRO A 1 107 ? -1.021 4.189 -13.418 1.00 89.81 107 PRO A CA 1
ATOM 850 C C . PRO A 1 107 ? -0.353 3.722 -14.719 1.00 89.81 107 PRO A C 1
ATOM 852 O O . PRO A 1 107 ? -0.654 4.225 -15.802 1.00 89.81 107 PRO A O 1
ATOM 855 N N . LEU A 1 108 ? 0.520 2.720 -14.643 1.00 87.44 108 LEU A N 1
ATOM 856 C CA . LEU A 1 108 ? 1.204 2.169 -15.812 1.00 87.44 108 LEU A CA 1
ATOM 857 C C . LEU A 1 108 ? 0.358 1.087 -16.489 1.00 87.44 108 LEU A C 1
ATOM 859 O O . LEU A 1 108 ? -0.210 0.212 -15.835 1.00 87.44 108 LEU A O 1
ATOM 863 N N . ALA A 1 109 ? 0.270 1.162 -17.818 1.00 84.50 109 ALA A N 1
ATOM 864 C CA . ALA A 1 109 ? -0.442 0.182 -18.639 1.00 84.50 109 ALA A CA 1
ATOM 865 C C . ALA A 1 109 ? 0.394 -1.073 -18.955 1.00 84.50 109 ALA A C 1
ATOM 867 O O . ALA A 1 109 ? -0.169 -2.069 -19.397 1.00 84.50 109 ALA A O 1
ATOM 868 N N . SER A 1 110 ? 1.713 -1.025 -18.750 1.00 81.25 110 SER A N 1
ATOM 869 C CA . SER A 1 110 ? 2.599 -2.183 -18.896 1.00 81.25 110 SER A CA 1
ATOM 870 C C . SER A 1 110 ? 2.420 -3.178 -17.747 1.00 81.25 110 SER A C 1
ATOM 872 O O . SER A 1 110 ? 1.921 -2.814 -16.683 1.00 81.25 110 SER A O 1
ATOM 874 N N . ASP A 1 111 ? 2.878 -4.411 -17.941 1.00 79.88 111 ASP A N 1
ATOM 875 C CA . ASP A 1 111 ? 3.053 -5.383 -16.858 1.00 79.88 111 ASP A CA 1
ATOM 876 C C . ASP A 1 111 ? 4.464 -5.296 -16.244 1.00 79.88 111 ASP A C 1
ATOM 878 O O . ASP A 1 111 ? 5.363 -4.621 -16.772 1.00 79.88 111 ASP A O 1
ATOM 882 N N . ARG A 1 112 ? 4.660 -5.963 -15.101 1.00 77.56 112 ARG A N 1
ATOM 883 C CA . ARG A 1 112 ? 5.954 -6.015 -14.412 1.00 77.56 112 ARG A CA 1
ATOM 884 C C . ARG A 1 112 ? 7.051 -6.665 -15.243 1.00 77.56 112 ARG A C 1
ATOM 886 O O . ARG A 1 112 ? 8.169 -6.162 -15.232 1.00 77.56 112 ARG A O 1
ATOM 893 N N . ALA A 1 113 ? 6.747 -7.722 -15.995 1.00 79.38 113 ALA A N 1
ATOM 894 C CA . ALA A 1 113 ? 7.740 -8.420 -16.813 1.00 79.38 113 ALA A CA 1
ATOM 895 C C . ALA A 1 113 ? 8.324 -7.504 -17.902 1.00 79.38 113 ALA A C 1
ATOM 897 O O . ALA A 1 113 ? 9.533 -7.494 -18.151 1.00 79.38 113 ALA A O 1
ATOM 898 N N . PHE A 1 114 ? 7.475 -6.686 -18.526 1.00 82.25 114 PHE A N 1
ATOM 899 C CA . PHE A 1 114 ? 7.895 -5.647 -19.451 1.00 82.25 114 PHE A CA 1
ATOM 900 C C . PHE A 1 114 ? 8.773 -4.611 -18.749 1.00 82.25 114 PHE A C 1
ATOM 902 O O . PHE A 1 114 ? 9.824 -4.250 -19.280 1.00 82.25 114 PHE A O 1
ATOM 909 N N . PHE A 1 115 ? 8.364 -4.137 -17.572 1.00 80.25 115 PHE A N 1
ATOM 910 C CA . PHE A 1 115 ? 9.113 -3.120 -16.838 1.00 80.25 115 PHE A CA 1
ATOM 911 C C . PHE A 1 115 ? 10.508 -3.629 -16.440 1.00 80.25 115 PHE A C 1
ATOM 913 O O . PHE A 1 115 ? 11.502 -2.984 -16.759 1.00 80.25 115 PHE A O 1
ATOM 920 N N . GLU A 1 116 ? 10.597 -4.827 -15.861 1.00 78.25 116 GLU A N 1
ATOM 921 C CA . GLU A 1 116 ? 11.850 -5.479 -15.451 1.00 78.25 116 GLU A CA 1
ATOM 922 C C . GLU A 1 116 ? 12.823 -5.703 -16.612 1.00 78.25 116 GLU A C 1
ATOM 924 O O . GLU A 1 116 ? 14.031 -5.523 -16.470 1.00 78.25 116 GLU A O 1
ATOM 929 N N . LYS A 1 117 ? 12.306 -6.083 -17.784 1.00 81.06 117 LYS A N 1
ATOM 930 C CA . LYS A 1 117 ? 13.140 -6.356 -18.959 1.00 81.06 117 LYS A CA 1
ATOM 931 C C . LYS A 1 117 ? 13.689 -5.084 -19.608 1.00 81.06 117 LYS A C 1
ATOM 933 O O . LYS A 1 117 ? 14.754 -5.127 -20.224 1.00 81.06 117 LYS A O 1
ATOM 938 N N . ASN A 1 118 ? 12.943 -3.982 -19.539 1.00 79.12 118 ASN A N 1
ATOM 939 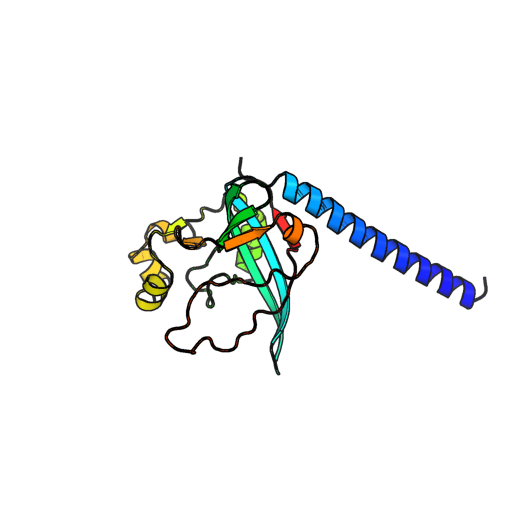C CA . ASN A 1 118 ? 13.218 -2.788 -20.340 1.00 79.12 118 ASN A CA 1
ATOM 940 C C . ASN A 1 118 ? 13.731 -1.597 -19.528 1.00 79.12 118 ASN A C 1
ATOM 942 O O . ASN A 1 118 ? 14.257 -0.661 -20.129 1.00 79.12 118 ASN A O 1
ATOM 946 N N . ILE A 1 119 ? 13.587 -1.604 -18.202 1.00 80.19 119 ILE A N 1
ATOM 947 C CA . ILE A 1 119 ? 13.964 -0.494 -17.327 1.00 80.19 119 ILE A CA 1
ATOM 948 C C . ILE A 1 119 ? 15.080 -0.937 -16.382 1.00 80.19 119 ILE A C 1
ATOM 950 O O . ILE A 1 119 ? 14.881 -1.785 -15.521 1.00 80.19 119 ILE A O 1
ATOM 954 N N . SER A 1 120 ? 16.255 -0.322 -16.525 1.00 76.19 120 SER A N 1
ATOM 955 C CA . SER A 1 120 ? 17.428 -0.605 -15.682 1.00 76.19 120 SER A CA 1
ATOM 956 C C . SER A 1 120 ? 17.709 0.470 -14.629 1.00 76.19 120 SER A C 1
ATOM 958 O O . SER A 1 120 ? 18.405 0.214 -13.649 1.00 76.19 120 SER A O 1
ATOM 960 N N . ASN A 1 121 ? 17.195 1.685 -14.830 1.00 79.75 121 ASN A N 1
ATOM 961 C CA . ASN A 1 121 ? 17.411 2.821 -13.942 1.00 79.75 121 ASN A CA 1
ATOM 962 C C . ASN A 1 121 ? 16.264 3.839 -14.035 1.00 79.75 121 ASN A C 1
ATOM 964 O O . ASN A 1 121 ? 15.412 3.782 -14.928 1.00 79.75 121 ASN A O 1
ATOM 968 N N . LYS A 1 122 ? 16.280 4.803 -13.110 1.00 81.56 122 LYS A N 1
ATOM 969 C CA . LYS A 1 122 ? 15.258 5.844 -12.990 1.00 81.56 122 LYS A CA 1
ATOM 970 C C . LYS A 1 122 ? 15.129 6.721 -14.233 1.00 81.56 122 LYS A C 1
ATOM 972 O O . LYS A 1 122 ? 14.014 6.958 -14.683 1.00 81.56 122 LYS A O 1
ATOM 977 N N . GLU A 1 123 ? 16.238 7.162 -14.819 1.00 83.81 123 GLU A N 1
ATOM 978 C CA . GLU A 1 123 ? 16.216 8.024 -16.009 1.00 83.81 123 GLU A CA 1
ATOM 979 C C . GLU A 1 123 ? 15.560 7.323 -17.205 1.00 83.81 123 GLU A C 1
ATOM 981 O O . GLU A 1 123 ? 14.779 7.923 -17.947 1.00 83.81 123 GLU A O 1
ATOM 986 N N . GLN A 1 124 ? 15.828 6.027 -17.374 1.00 84.44 124 GLN A N 1
ATOM 987 C CA . GLN A 1 124 ? 15.217 5.205 -18.410 1.00 84.44 124 GLN A CA 1
ATOM 988 C C . GLN A 1 124 ? 13.715 5.019 -18.166 1.00 84.44 124 GLN A C 1
ATOM 990 O O . GLN A 1 124 ? 12.930 5.131 -19.111 1.00 84.44 124 GLN A O 1
ATOM 995 N N . ALA A 1 125 ? 13.312 4.801 -16.909 1.00 83.88 125 ALA A N 1
ATOM 996 C CA . ALA A 1 125 ? 11.907 4.725 -16.519 1.00 83.88 125 ALA A CA 1
ATOM 997 C C . ALA A 1 125 ? 11.170 6.032 -16.827 1.00 83.88 125 ALA A C 1
ATOM 999 O O . ALA A 1 125 ? 10.116 6.009 -17.449 1.00 83.88 125 ALA A O 1
ATOM 1000 N N . GLU A 1 126 ? 11.747 7.176 -16.459 1.00 86.50 126 GLU A N 1
ATOM 1001 C CA . GLU A 1 126 ? 11.174 8.503 -16.702 1.00 86.50 126 GLU A CA 1
ATOM 1002 C C . GLU A 1 126 ? 11.176 8.895 -18.183 1.00 86.50 126 GLU A C 1
ATOM 1004 O O . GLU A 1 126 ? 10.343 9.690 -18.619 1.00 86.50 126 GLU A O 1
ATOM 1009 N N . LYS A 1 127 ? 12.108 8.367 -18.983 1.00 87.56 127 LYS A N 1
ATOM 1010 C CA . LYS A 1 127 ? 12.109 8.563 -20.436 1.00 87.56 127 LYS A CA 1
ATOM 1011 C C . LYS A 1 127 ? 10.986 7.772 -21.102 1.00 87.56 127 LYS A C 1
ATOM 1013 O O . LYS A 1 127 ? 10.340 8.291 -22.009 1.00 87.56 127 LYS A O 1
ATOM 1018 N N . MET A 1 128 ? 10.768 6.532 -20.665 1.00 85.88 128 MET A N 1
ATOM 1019 C CA . MET A 1 128 ? 9.732 5.649 -21.210 1.00 85.88 128 MET A CA 1
ATOM 1020 C C . MET A 1 128 ? 8.334 5.999 -20.685 1.00 85.88 128 MET A C 1
ATOM 1022 O O . MET A 1 128 ? 7.360 5.934 -21.429 1.00 85.88 128 MET A O 1
ATOM 1026 N N . PHE A 1 129 ? 8.252 6.439 -19.430 1.00 86.75 129 PHE A N 1
ATOM 1027 C CA . PHE A 1 129 ? 7.036 6.866 -18.747 1.00 86.75 129 PHE A CA 1
ATOM 1028 C C . PHE A 1 129 ? 7.239 8.274 -18.156 1.00 86.75 129 PHE A C 1
ATOM 1030 O O . PHE A 1 129 ? 7.511 8.420 -16.962 1.00 86.75 129 PHE A O 1
ATOM 1037 N N . PRO A 1 130 ? 7.083 9.340 -18.966 1.00 87.12 130 PRO A N 1
ATOM 1038 C CA . PRO A 1 130 ? 7.309 10.725 -18.532 1.00 87.12 130 PRO A CA 1
ATOM 1039 C C . PRO A 1 130 ? 6.478 11.171 -17.327 1.00 87.12 130 PRO A C 1
ATOM 1041 O O . PRO A 1 130 ? 6.873 12.090 -16.612 1.00 87.12 130 PRO A O 1
ATOM 1044 N N . GLU A 1 131 ? 5.340 10.524 -17.079 1.00 84.44 131 GLU A N 1
ATOM 1045 C CA . GLU A 1 131 ? 4.493 10.774 -15.910 1.00 84.44 131 GLU A CA 1
ATOM 1046 C C . GLU A 1 131 ? 5.222 10.507 -14.582 1.00 84.44 131 GLU A C 1
ATOM 1048 O O . GLU A 1 131 ? 4.969 11.211 -13.602 1.00 84.44 131 GLU A O 1
ATOM 1053 N N . LEU A 1 132 ? 6.205 9.596 -14.570 1.00 84.50 132 LEU A N 1
ATOM 1054 C CA . LEU A 1 132 ? 7.027 9.285 -13.394 1.00 84.50 132 LEU A CA 1
ATOM 1055 C C . LEU A 1 132 ? 7.934 10.447 -12.959 1.00 84.50 132 LEU A C 1
ATOM 1057 O O . LEU A 1 132 ? 8.393 10.475 -11.821 1.00 84.50 132 LEU A O 1
ATOM 1061 N N . LYS A 1 133 ? 8.137 11.461 -13.814 1.00 82.94 133 LYS A N 1
ATOM 1062 C CA . LYS A 1 133 ? 8.850 12.692 -13.427 1.00 82.94 133 LYS A CA 1
ATOM 1063 C C . LYS A 1 133 ? 8.080 13.521 -12.401 1.00 82.94 133 LYS A C 1
ATOM 1065 O O . LYS A 1 133 ? 8.680 14.307 -11.675 1.00 82.94 133 LYS A O 1
ATOM 1070 N N . LYS A 1 134 ? 6.748 13.390 -12.368 1.00 81.69 134 LYS A N 1
ATOM 1071 C CA . LYS A 1 134 ? 5.887 14.119 -11.422 1.00 81.69 134 LYS A CA 1
ATOM 1072 C C . LYS A 1 134 ? 5.880 13.463 -10.046 1.00 81.69 134 LYS A C 1
ATOM 1074 O O . LYS A 1 134 ? 5.722 14.150 -9.045 1.00 81.69 134 LYS A O 1
ATOM 1079 N N . SER A 1 135 ? 6.003 12.140 -10.013 1.00 83.50 135 SER A N 1
ATOM 1080 C CA . SER A 1 135 ? 6.009 11.347 -8.793 1.00 83.50 135 SER A CA 1
ATOM 1081 C C . SER A 1 135 ? 6.680 9.998 -9.051 1.00 83.50 135 SER A C 1
ATOM 1083 O O . SER A 1 135 ? 6.344 9.345 -10.043 1.00 83.50 135 SER A O 1
ATOM 1085 N N . PRO A 1 136 ? 7.568 9.543 -8.148 1.00 81.88 136 PRO A N 1
ATOM 1086 C CA . PRO A 1 136 ? 8.250 8.260 -8.290 1.00 81.88 136 PRO A CA 1
ATOM 1087 C C . PRO A 1 136 ? 7.325 7.060 -8.031 1.00 81.88 136 PRO A C 1
ATOM 1089 O O . PRO A 1 136 ? 7.733 5.920 -8.256 1.00 81.88 136 PRO A O 1
ATOM 1092 N N . PHE A 1 137 ? 6.100 7.299 -7.550 1.00 88.88 137 PHE A N 1
ATOM 1093 C CA . PHE A 1 137 ? 5.146 6.256 -7.201 1.00 88.88 137 PHE A CA 1
ATOM 1094 C C . PHE A 1 137 ? 4.287 5.858 -8.391 1.00 88.88 137 PHE A C 1
ATOM 1096 O O . PHE A 1 137 ? 3.682 6.703 -9.059 1.00 88.88 137 PHE A O 1
ATOM 1103 N N . TYR A 1 138 ? 4.167 4.554 -8.611 1.00 89.62 138 TYR A N 1
ATOM 1104 C CA . TYR A 1 138 ? 3.325 4.014 -9.668 1.00 89.62 138 TYR A CA 1
ATOM 1105 C C . TYR A 1 138 ? 2.697 2.679 -9.286 1.00 89.62 138 TYR A C 1
ATOM 1107 O O . TYR A 1 138 ? 3.102 2.031 -8.325 1.00 89.62 138 TYR A O 1
ATOM 1115 N N . TYR A 1 139 ? 1.700 2.263 -10.057 1.00 89.75 139 TYR A N 1
ATOM 1116 C CA . TYR A 1 139 ? 1.119 0.927 -9.975 1.00 89.75 139 TYR A CA 1
ATOM 1117 C C . TYR A 1 139 ? 0.825 0.397 -11.376 1.00 89.75 139 TYR A C 1
ATOM 1119 O O . TYR A 1 139 ? 0.579 1.172 -12.301 1.00 89.75 139 TYR A O 1
ATOM 1127 N N . PHE A 1 140 ? 0.831 -0.922 -11.537 1.00 86.94 140 PHE A N 1
ATOM 1128 C CA . PHE A 1 140 ? 0.444 -1.559 -12.792 1.00 86.94 140 PHE A CA 1
ATOM 1129 C C . PHE A 1 140 ? -1.072 -1.768 -12.810 1.00 86.94 140 PHE A C 1
ATOM 1131 O O . PHE A 1 140 ? -1.619 -2.428 -11.925 1.00 86.94 140 PHE A O 1
ATOM 1138 N N . LYS A 1 141 ? -1.767 -1.219 -13.815 1.00 82.44 141 LYS A N 1
ATOM 1139 C CA . LYS A 1 141 ? -3.240 -1.294 -13.908 1.00 82.44 141 LYS A CA 1
ATOM 1140 C C . LYS A 1 141 ? -3.763 -2.735 -13.949 1.00 82.44 141 LYS A C 1
ATOM 1142 O O . LYS A 1 141 ? -4.859 -2.990 -13.465 1.00 82.44 141 LYS A O 1
ATOM 1147 N N . GLY A 1 142 ? -2.993 -3.658 -14.529 1.00 76.50 142 GLY A N 1
ATOM 1148 C CA . GLY A 1 142 ? -3.362 -5.071 -14.657 1.00 76.50 142 GLY A CA 1
ATOM 1149 C C . GLY A 1 142 ? -3.028 -5.941 -13.441 1.00 76.50 142 GLY A C 1
ATOM 1150 O O . GLY A 1 142 ? -3.491 -7.077 -13.377 1.00 76.50 142 GLY A O 1
ATOM 1151 N N . GLU A 1 143 ? -2.248 -5.439 -12.478 1.00 80.12 143 GLU A N 1
ATOM 1152 C CA . GLU A 1 143 ? -1.804 -6.225 -11.321 1.00 80.12 143 GLU A CA 1
ATOM 1153 C C . GLU A 1 143 ? -2.633 -5.879 -10.094 1.00 80.12 143 GLU A C 1
ATOM 1155 O O . GLU A 1 143 ? -2.397 -4.876 -9.415 1.00 80.12 143 GLU A O 1
ATOM 1160 N N . THR A 1 144 ? -3.624 -6.717 -9.814 1.00 81.44 144 THR A N 1
ATOM 1161 C CA . THR A 1 144 ? -4.532 -6.529 -8.686 1.00 81.44 144 THR A CA 1
ATOM 1162 C C . THR A 1 144 ? -4.457 -7.709 -7.729 1.00 81.44 144 THR A C 1
ATOM 1164 O O . THR A 1 144 ? -4.679 -8.857 -8.113 1.00 81.44 144 THR A O 1
ATOM 1167 N N . GLU A 1 145 ? -4.206 -7.419 -6.459 1.00 83.19 145 GLU A N 1
ATOM 1168 C CA . GLU A 1 145 ? -4.296 -8.365 -5.355 1.00 83.19 145 GLU A CA 1
ATOM 1169 C C . GLU A 1 145 ? -5.687 -8.298 -4.707 1.00 83.19 145 GLU A C 1
ATOM 1171 O O . GLU A 1 145 ? -6.383 -7.280 -4.764 1.00 83.19 145 GLU A O 1
ATOM 1176 N N . LYS A 1 146 ? -6.113 -9.401 -4.087 1.00 83.44 146 LYS A N 1
ATOM 1177 C CA . LYS A 1 146 ? -7.376 -9.481 -3.346 1.00 83.44 146 LYS A CA 1
ATOM 1178 C C . LYS A 1 146 ? -7.085 -9.521 -1.855 1.00 83.44 146 LYS A C 1
ATOM 1180 O O . LYS A 1 146 ? -6.303 -10.351 -1.401 1.00 83.44 146 LYS A O 1
ATOM 1185 N N . VAL A 1 147 ? -7.773 -8.672 -1.109 1.00 80.31 147 VAL A N 1
ATOM 1186 C CA . VAL A 1 147 ? -7.696 -8.587 0.347 1.00 80.31 147 VAL A CA 1
ATOM 1187 C C . VAL A 1 147 ? -9.110 -8.667 0.905 1.00 80.31 147 VAL A C 1
ATOM 1189 O O . VAL A 1 147 ? -9.991 -7.930 0.466 1.00 80.31 147 VAL A O 1
ATOM 1192 N N . MET A 1 148 ? -9.362 -9.553 1.866 1.00 80.69 148 MET A N 1
ATOM 1193 C CA . MET A 1 148 ? -10.664 -9.584 2.534 1.00 80.69 148 MET A CA 1
ATOM 1194 C C . MET A 1 148 ? -10.689 -8.560 3.668 1.00 80.69 148 MET A C 1
ATOM 1196 O O . MET A 1 148 ? -9.733 -8.462 4.433 1.00 80.69 148 MET A O 1
ATOM 1200 N N . LYS A 1 149 ? -11.810 -7.852 3.854 1.00 81.31 149 LYS A N 1
ATOM 1201 C CA . LYS A 1 149 ? -11.996 -6.914 4.980 1.00 81.31 149 LYS A CA 1
ATOM 1202 C C . LYS A 1 149 ? -11.698 -7.560 6.334 1.00 81.31 149 LYS A C 1
ATOM 1204 O O . LYS A 1 149 ? -11.075 -6.945 7.193 1.00 81.31 149 LYS A O 1
ATOM 1209 N N . LYS A 1 150 ? -12.092 -8.824 6.510 1.00 76.81 150 LYS A N 1
ATOM 1210 C CA . LYS A 1 150 ? -11.795 -9.588 7.728 1.00 76.81 150 LYS A CA 1
ATOM 1211 C C . LYS A 1 150 ? -10.285 -9.757 7.960 1.00 76.81 150 LYS A C 1
ATOM 1213 O O . LYS A 1 150 ? -9.861 -9.660 9.103 1.00 76.81 150 LYS A O 1
ATOM 1218 N N . ASP A 1 151 ? -9.487 -9.930 6.904 1.00 71.75 151 ASP A N 1
ATOM 1219 C CA . ASP A 1 151 ? -8.033 -10.150 6.987 1.00 71.75 151 ASP A CA 1
ATOM 1220 C C . ASP A 1 151 ? -7.277 -8.850 7.320 1.00 71.75 151 ASP A C 1
ATOM 1222 O O . ASP A 1 151 ? -6.117 -8.879 7.716 1.00 71.75 151 ASP A O 1
ATOM 1226 N N . LEU A 1 152 ? -7.934 -7.696 7.165 1.00 72.94 152 LEU A N 1
ATOM 1227 C CA . LEU A 1 152 ? -7.431 -6.409 7.649 1.00 72.94 152 LEU A CA 1
ATOM 1228 C C . LEU A 1 152 ? -7.721 -6.215 9.143 1.00 72.94 152 LEU A C 1
ATOM 1230 O O . LEU A 1 152 ? -6.924 -5.612 9.851 1.00 72.94 152 LEU A O 1
ATOM 1234 N N . ILE A 1 153 ? -8.865 -6.721 9.619 1.00 71.00 153 ILE A N 1
ATOM 1235 C CA . ILE A 1 153 ? -9.351 -6.555 10.999 1.00 71.00 153 ILE A CA 1
ATOM 1236 C C . ILE A 1 153 ? -8.713 -7.567 11.946 1.00 71.00 153 ILE A C 1
ATOM 1238 O O . ILE A 1 153 ? -8.279 -7.232 13.049 1.00 71.00 153 ILE A O 1
ATOM 1242 N N . THR A 1 154 ? -8.744 -8.833 11.548 1.00 60.31 154 THR A N 1
ATOM 1243 C CA . THR A 1 154 ? -8.009 -9.884 12.228 1.00 60.31 154 THR A CA 1
ATOM 1244 C C . THR A 1 154 ? -6.593 -9.804 11.701 1.00 60.31 154 THR A C 1
ATOM 1246 O O . THR A 1 154 ? -6.415 -9.831 10.492 1.00 60.31 154 THR A O 1
ATOM 1249 N N . GLU A 1 155 ? -5.593 -9.722 12.575 1.00 53.28 155 GLU A N 1
ATOM 1250 C CA . GLU A 1 155 ? -4.162 -9.790 12.232 1.00 53.28 155 GLU A CA 1
ATOM 1251 C C . GLU A 1 155 ? -3.760 -11.161 11.633 1.00 53.28 155 GLU A C 1
ATOM 1253 O O . GLU A 1 155 ? -2.661 -11.670 11.844 1.00 53.28 155 GLU A O 1
ATOM 1258 N N . GLN A 1 156 ? -4.676 -11.825 10.929 1.00 41.56 156 GLN A N 1
ATOM 1259 C CA . GLN A 1 156 ? -4.437 -13.070 10.244 1.00 41.56 156 GLN A CA 1
ATOM 1260 C C . GLN A 1 156 ? -3.586 -12.786 9.015 1.00 41.56 156 GLN A C 1
ATOM 1262 O O . GLN A 1 156 ? -3.943 -12.028 8.117 1.00 41.56 156 GLN A O 1
ATOM 1267 N N . VAL A 1 157 ? -2.427 -13.431 9.027 1.00 43.75 157 VAL A N 1
ATOM 1268 C CA . VAL A 1 157 ? -1.448 -13.532 7.953 1.00 43.75 157 VAL A CA 1
ATOM 1269 C C . VAL A 1 157 ? -2.137 -13.579 6.588 1.00 43.75 157 VAL A C 1
ATOM 1271 O O . VAL A 1 157 ? -2.688 -14.611 6.198 1.00 43.75 157 VAL A O 1
ATOM 1274 N N . ILE A 1 158 ? -2.069 -12.480 5.829 1.00 40.66 158 ILE A N 1
ATOM 1275 C CA . ILE A 1 158 ? -2.459 -12.511 4.418 1.00 40.66 158 ILE A CA 1
ATOM 1276 C C . ILE A 1 158 ? -1.430 -13.371 3.691 1.00 40.66 158 ILE A C 1
ATOM 1278 O O . ILE A 1 158 ? -0.297 -12.947 3.435 1.00 40.66 158 ILE A O 1
ATOM 1282 N N . ARG A 1 159 ? -1.826 -14.608 3.386 1.00 39.12 159 ARG A N 1
ATOM 1283 C CA . ARG A 1 159 ? -1.091 -15.500 2.493 1.00 39.12 159 ARG A CA 1
ATOM 1284 C C . ARG A 1 159 ? -1.228 -14.930 1.086 1.00 39.12 159 ARG A C 1
ATOM 1286 O O . ARG A 1 159 ? -2.339 -14.847 0.568 1.00 39.12 159 ARG A O 1
ATOM 1293 N N . ARG A 1 160 ? -0.113 -14.515 0.480 1.00 40.03 160 ARG A N 1
ATOM 1294 C CA . ARG A 1 160 ? -0.078 -14.155 -0.943 1.00 40.03 160 ARG A CA 1
ATOM 1295 C C . ARG A 1 160 ? -0.592 -15.350 -1.750 1.00 40.03 160 ARG A C 1
ATOM 1297 O O . ARG A 1 160 ? 0.068 -16.380 -1.803 1.00 40.03 160 ARG A O 1
ATOM 1304 N N . TRP A 1 161 ? -1.760 -15.208 -2.368 1.00 31.72 161 TRP A N 1
ATOM 1305 C CA . TRP A 1 161 ? -2.209 -16.092 -3.440 1.00 31.72 161 TRP A CA 1
ATOM 1306 C C . TRP A 1 161 ? -1.765 -15.467 -4.759 1.00 31.72 161 TRP A C 1
ATOM 1308 O O . TRP A 1 161 ? -2.512 -14.719 -5.383 1.00 31.72 161 TRP A O 1
ATOM 1318 N N . THR A 1 162 ? -0.521 -15.710 -5.163 1.00 34.97 162 THR A N 1
ATOM 1319 C CA . THR A 1 162 ? -0.084 -15.399 -6.528 1.00 34.97 162 THR A CA 1
ATOM 1320 C C . THR A 1 162 ? -0.457 -16.579 -7.424 1.00 34.97 162 THR A C 1
ATOM 1322 O O . THR A 1 162 ? 0.085 -17.668 -7.262 1.00 34.97 162 THR A O 1
ATOM 1325 N N . ASN A 1 163 ? -1.390 -16.371 -8.357 1.00 27.83 163 ASN A N 1
ATOM 1326 C CA . ASN A 1 163 ? -1.826 -17.354 -9.362 1.00 27.83 163 ASN A CA 1
ATOM 1327 C C . ASN A 1 163 ? -0.839 -17.488 -10.546 1.00 27.83 163 ASN A C 1
ATOM 1329 O O . ASN A 1 163 ? -1.259 -17.782 -11.663 1.00 27.83 163 ASN A O 1
ATOM 1333 N N . GLU A 1 164 ? 0.458 -17.261 -10.347 1.00 30.44 164 GLU A N 1
ATOM 1334 C CA . GLU A 1 164 ? 1.435 -17.409 -11.429 1.00 30.44 164 GLU A CA 1
ATOM 1335 C C . GLU A 1 164 ? 2.019 -18.829 -11.443 1.00 30.44 164 GLU A C 1
ATOM 1337 O O . GLU A 1 164 ? 2.666 -19.229 -10.471 1.00 30.44 164 GLU A O 1
ATOM 1342 N N . PRO A 1 165 ? 1.832 -19.610 -12.526 1.00 28.97 165 PRO A N 1
ATOM 1343 C CA . PRO A 1 165 ? 2.639 -20.797 -12.752 1.00 28.97 165 PRO A CA 1
ATOM 1344 C C . PRO A 1 165 ? 4.077 -20.353 -13.049 1.00 28.97 165 PRO A C 1
ATOM 1346 O O . PRO A 1 165 ? 4.344 -19.646 -14.021 1.00 28.97 165 PRO A O 1
ATOM 1349 N N . SER A 1 166 ? 5.008 -20.746 -12.179 1.00 35.09 166 SER A N 1
ATOM 1350 C CA . SER A 1 166 ? 6.427 -20.428 -12.298 1.00 35.09 166 SER A CA 1
ATOM 1351 C C . SER A 1 166 ? 7.011 -21.076 -13.555 1.00 35.09 166 SER A C 1
ATOM 1353 O O . SER A 1 166 ? 7.144 -22.292 -13.648 1.00 35.09 166 SER A O 1
ATOM 1355 N N . VAL A 1 167 ? 7.397 -20.269 -14.544 1.00 33.59 167 VAL A N 1
ATOM 1356 C CA . VAL A 1 167 ? 8.009 -20.819 -15.766 1.00 33.59 167 VAL A CA 1
ATOM 1357 C C . VAL A 1 167 ? 9.479 -21.192 -15.534 1.00 33.59 167 VAL A C 1
ATOM 1359 O O . VAL A 1 167 ? 9.993 -22.042 -16.243 1.00 33.59 167 VAL A O 1
ATOM 1362 N N . ASN A 1 168 ? 10.156 -20.641 -14.512 1.00 30.67 168 ASN A N 1
ATOM 1363 C CA . ASN A 1 168 ? 11.615 -20.784 -14.385 1.00 30.67 168 ASN A CA 1
ATOM 1364 C C . ASN A 1 168 ? 12.183 -20.996 -12.971 1.00 30.67 168 ASN A C 1
ATOM 1366 O O . ASN A 1 168 ? 13.374 -20.773 -12.799 1.00 30.67 168 ASN A O 1
ATOM 1370 N N . ASN A 1 169 ? 11.396 -21.398 -11.961 1.00 30.34 169 ASN A N 1
ATOM 1371 C CA . ASN A 1 169 ? 11.880 -21.769 -10.606 1.00 30.34 169 ASN A CA 1
ATOM 1372 C C . ASN A 1 169 ? 12.926 -20.834 -9.932 1.00 30.34 169 ASN A C 1
ATOM 1374 O O . ASN A 1 169 ? 13.537 -21.205 -8.937 1.00 30.34 169 ASN A O 1
ATOM 1378 N N . ASN A 1 170 ? 13.087 -19.606 -10.427 1.00 26.94 170 ASN A N 1
ATOM 1379 C CA . ASN A 1 170 ? 14.025 -18.589 -9.957 1.00 26.94 170 ASN A CA 1
ATOM 1380 C C . ASN A 1 170 ? 13.278 -17.455 -9.249 1.00 26.94 170 ASN A C 1
ATOM 1382 O O . ASN A 1 170 ? 13.677 -16.294 -9.296 1.00 26.94 170 ASN A O 1
ATOM 1386 N N . PHE A 1 171 ? 12.217 -17.799 -8.518 1.00 34.72 171 PHE A N 1
ATOM 1387 C CA . PHE A 1 171 ? 11.976 -17.057 -7.294 1.00 34.72 171 PHE A CA 1
ATOM 1388 C C . PHE A 1 171 ? 13.136 -17.439 -6.384 1.00 34.72 171 PHE A C 1
ATOM 1390 O O . PHE A 1 171 ? 13.182 -18.552 -5.861 1.00 34.72 171 PHE A O 1
ATOM 1397 N N . SER A 1 172 ? 14.113 -16.542 -6.221 1.00 28.89 172 SER A N 1
ATOM 1398 C CA . SER A 1 172 ? 14.941 -16.601 -5.023 1.00 28.89 172 SER A CA 1
ATOM 1399 C C . SER A 1 172 ? 13.972 -16.814 -3.861 1.00 28.89 172 SER A C 1
ATOM 1401 O O . SER A 1 172 ? 12.941 -16.141 -3.803 1.00 28.89 172 SER A O 1
ATOM 1403 N N . ASN A 1 173 ? 14.239 -17.818 -3.023 1.00 27.48 173 ASN A N 1
ATOM 1404 C CA . ASN A 1 173 ? 13.446 -18.213 -1.856 1.00 27.48 173 ASN A CA 1
ATOM 1405 C C . ASN A 1 173 ? 13.383 -17.085 -0.809 1.00 27.48 173 ASN A C 1
ATOM 1407 O O . ASN A 1 173 ? 13.741 -17.252 0.354 1.00 27.48 173 ASN A O 1
ATOM 1411 N N . THR A 1 174 ? 12.941 -15.903 -1.212 1.00 34.12 174 THR A N 1
ATOM 1412 C CA . THR A 1 174 ? 12.672 -14.773 -0.354 1.00 34.12 174 THR A CA 1
ATOM 1413 C C . THR A 1 174 ? 11.249 -14.987 0.108 1.00 34.12 174 THR A C 1
ATOM 1415 O O . THR A 1 174 ? 10.294 -14.415 -0.413 1.00 34.12 174 THR A O 1
ATOM 1418 N N . TYR A 1 175 ? 11.120 -15.913 1.055 1.00 34.09 175 TYR A N 1
ATOM 1419 C CA . TYR A 1 175 ? 10.000 -15.973 1.974 1.00 34.09 175 TYR A CA 1
ATOM 1420 C C . TYR A 1 175 ? 9.756 -14.533 2.440 1.00 34.09 175 TYR A C 1
ATOM 1422 O O . TYR A 1 175 ? 10.553 -13.984 3.201 1.00 34.09 175 TYR A O 1
ATOM 1430 N N . TYR A 1 176 ? 8.727 -13.869 1.913 1.00 40.03 176 TYR A N 1
ATOM 1431 C CA . TYR A 1 176 ? 8.310 -12.594 2.476 1.00 40.03 176 TYR A CA 1
ATOM 1432 C C . TYR A 1 176 ? 7.716 -12.946 3.833 1.00 40.03 176 TYR A C 1
ATOM 1434 O O . TYR A 1 176 ? 6.765 -13.733 3.865 1.00 40.03 176 TYR A O 1
ATOM 1442 N N . PRO A 1 177 ? 8.299 -12.467 4.945 1.00 37.16 177 PRO A N 1
ATOM 1443 C CA . PRO A 1 177 ? 7.835 -12.878 6.251 1.00 37.16 177 PRO A CA 1
ATOM 1444 C C . PRO A 1 177 ? 6.353 -12.555 6.413 1.00 37.16 177 PRO A C 1
ATOM 1446 O O . PRO A 1 177 ? 5.812 -11.630 5.806 1.00 37.16 177 PRO A O 1
ATOM 1449 N N . GLU A 1 178 ? 5.692 -13.372 7.216 1.00 41.75 178 GLU A N 1
ATOM 1450 C CA . GLU A 1 178 ? 4.318 -13.174 7.646 1.00 41.75 178 GLU A CA 1
ATOM 1451 C C . GLU A 1 178 ? 4.211 -11.836 8.389 1.00 41.75 178 GLU A C 1
ATOM 1453 O O . GLU A 1 178 ? 5.081 -11.496 9.193 1.00 41.75 178 GLU A O 1
ATOM 1458 N N . GLY A 1 179 ? 3.170 -11.043 8.131 1.00 43.16 179 GLY A N 1
ATOM 1459 C CA . GLY A 1 179 ? 2.989 -9.809 8.894 1.00 43.16 179 GLY A CA 1
ATOM 1460 C C . GLY A 1 179 ? 1.721 -9.030 8.608 1.00 43.16 179 GLY A C 1
ATOM 1461 O O . GLY A 1 179 ? 1.017 -9.285 7.625 1.00 43.16 179 GLY A O 1
ATOM 1462 N N . ASN A 1 180 ? 1.478 -8.067 9.494 1.00 48.12 180 ASN A N 1
ATOM 1463 C CA . ASN A 1 180 ? 0.178 -7.455 9.750 1.00 48.12 180 ASN A CA 1
ATOM 1464 C C . ASN A 1 180 ? 0.036 -6.097 9.043 1.00 48.12 180 ASN A C 1
ATOM 1466 O O . ASN A 1 180 ? 1.015 -5.371 8.840 1.00 48.12 180 ASN A O 1
ATOM 1470 N N . PHE A 1 181 ? -1.193 -5.728 8.678 1.00 49.28 181 PHE A N 1
ATOM 1471 C CA . PHE A 1 181 ? -1.502 -4.349 8.294 1.00 49.28 181 PHE A CA 1
ATOM 1472 C C . PHE A 1 181 ? -1.417 -3.471 9.539 1.00 49.28 181 PHE A C 1
ATOM 1474 O O . PHE A 1 181 ? -1.946 -3.828 10.587 1.00 49.28 181 PHE A O 1
ATOM 1481 N N . GLN A 1 182 ? -0.707 -2.348 9.445 1.00 51.41 182 GLN A N 1
ATOM 1482 C CA . GLN A 1 182 ? -0.481 -1.476 10.606 1.00 51.41 182 GLN A CA 1
ATOM 1483 C C . GLN A 1 182 ? -1.311 -0.201 10.573 1.00 51.41 182 GLN A C 1
ATOM 1485 O O . GLN A 1 182 ? -1.438 0.477 11.589 1.00 51.41 182 GLN A O 1
ATOM 1490 N N . SER A 1 183 ? -1.859 0.141 9.413 1.00 49.84 183 SER A N 1
ATOM 1491 C CA . SER A 1 183 ? -2.793 1.249 9.268 1.00 49.84 183 SER A CA 1
ATOM 1492 C C . SER A 1 183 ? -3.440 1.200 7.898 1.00 49.84 183 SER A C 1
ATOM 1494 O O . SER A 1 183 ? -2.787 0.865 6.907 1.00 49.84 183 SER A O 1
ATOM 1496 N N . ILE A 1 184 ? -4.683 1.634 7.837 1.00 53.38 184 ILE A N 1
ATOM 1497 C CA . ILE A 1 184 ? -5.356 1.987 6.599 1.00 53.38 184 ILE A CA 1
ATOM 1498 C C . ILE A 1 184 ? -5.503 3.504 6.651 1.00 53.38 184 ILE A C 1
ATOM 1500 O O . ILE A 1 184 ? -6.191 4.032 7.521 1.00 53.38 184 ILE A O 1
ATOM 1504 N N . ASP A 1 185 ? -4.834 4.226 5.749 1.00 50.06 185 ASP A N 1
ATOM 1505 C CA . ASP A 1 185 ? -5.126 5.654 5.610 1.00 50.06 185 ASP A CA 1
ATOM 1506 C C . ASP A 1 185 ? -6.351 5.767 4.702 1.00 50.06 185 ASP A C 1
ATOM 1508 O O . ASP A 1 185 ? -6.275 5.824 3.470 1.00 50.06 185 ASP A O 1
ATOM 1512 N N . ALA A 1 186 ? -7.509 5.638 5.338 1.00 40.66 186 ALA A N 1
ATOM 1513 C CA . ALA A 1 186 ? -8.800 5.523 4.690 1.00 40.66 186 ALA A CA 1
ATOM 1514 C C . ALA A 1 186 ? -9.291 6.878 4.169 1.00 40.66 186 ALA A C 1
ATOM 1516 O O . ALA A 1 186 ? -10.322 7.334 4.622 1.00 40.66 186 ALA A O 1
ATOM 1517 N N . PHE A 1 187 ? -8.589 7.563 3.258 1.00 38.91 187 PHE A N 1
ATOM 1518 C CA . PHE A 1 187 ? -9.180 8.717 2.560 1.00 38.91 187 PHE A CA 1
ATOM 1519 C C . PHE A 1 187 ? -8.548 9.005 1.194 1.00 38.91 187 PHE A C 1
ATOM 1521 O O . PHE A 1 187 ? -7.408 9.462 1.106 1.00 38.91 187 PHE A O 1
ATOM 1528 N N . ILE A 1 188 ? -9.378 8.912 0.153 1.00 30.61 188 ILE A N 1
ATOM 1529 C CA . ILE A 1 188 ? -9.400 9.868 -0.959 1.00 30.61 188 ILE A CA 1
ATOM 1530 C C . ILE A 1 188 ? -10.821 10.454 -0.984 1.00 30.61 188 ILE A C 1
ATOM 1532 O O . ILE A 1 188 ? -11.791 9.701 -0.977 1.00 30.61 188 ILE A O 1
ATOM 1536 N N . LYS A 1 189 ? -10.939 11.786 -0.919 1.00 30.31 189 LYS A N 1
ATOM 1537 C CA . LYS A 1 189 ? -12.163 12.499 -1.315 1.00 30.31 189 LYS A CA 1
ATOM 1538 C C . LYS A 1 189 ? -12.101 12.758 -2.810 1.00 30.31 189 LYS A C 1
ATOM 1540 O O . LYS A 1 189 ? -10.987 13.105 -3.263 1.00 30.31 189 LYS A O 1
#

Foldseek 3Di:
DPPVVVVVVVVVVVVCVVVVVVVVQLVQLLVLLVLADQQWKFKWKDWDQFPPDGIDIWIFMWGFHDDDPQKTKTWTKAFLPDPPGRTDDPVVNVCCVVCVLPADAAEDQDDPVVSVVQRDDDVSVCVVPVVCVVPRIYTYPPDIDIDGSVCQSPQPFPDDPDPDDDPDPPPPPRPPDTGHGNDTRSDDD

Secondary structure (DSSP, 8-state):
--HHHHHHHHHHHHHHHHHHHHHHHHHHHHHHHHT--TT-EEEEEEEEEETTEEEEEEEEEEEEEEEETTEEEEEEPEETT-SSTT-B-HHHHHHHHHHTTT---EEESS-HHHHHHH--SHHHHHHH-GGGGT-SEEEETT--EEEEHHHHHS------------SS-------PPP--EEEEE----